Protein AF-A0A850LSN9-F1 (afdb_monomer)

Foldseek 3Di:
DVVQLVLLVVPDDDDQDADPDLLLVLLLLLLPVVFDPVLSVQLSVLVCVQFVDDFLVRLLPDDLVSQLVSNVSSPVSNVSSVLSNQVSVVCCVPPVRDLVVLQVDPLVRSQVVQCVRPPRDNLSSQCSNLSPVQDLWARDDPLLLQLCCQLVLDPNPDDGVSSGVSVSVVQVDGSVSRSSVNRSSNCLSPPAVDDPDGNLVPRSCNVSGVNNVVVVVVVVVVVVVVVVVVVVVVVVVVVVVVVVVVVVVPPDD

Radius of gyration: 28.57 Å; Cα contacts (8 Å, |Δi|>4): 283; chains: 1; bounding box: 47×39×112 Å

Secondary structure (DSSP, 8-state):
-HHHHHHHHHH--------S-HHHHHHHHHHTTT--HHHHHHHHHHHHHHSSS--HHHHHSS-HHHHHHHHGGGSSHHHHHHHHHHHHHHHHHHHTT-THHHHTS-HHHHHHHHHHSTT--HHHHHHHHHHTT--S-----HHHHHHHHHHTSS-TT--HHHHHHHHHHHH-S-HHHHHHHHHHHHHHHHHTS-SSS--GGG-TTGGG-HHHHHHHHHHHHHHHHHHHHHHHHHHHHHHHHHHHHHHTTSS--

pLDDT: mean 89.45, std 12.66, range [39.97, 98.19]

Nearest PDB structures (foldseek):
  8a5g-assembly1_A  TM=9.117E-01  e=1.312E-11  Deinococcus radiodurans R1 = ATCC 13939 = DSM 20539
  8a5f-assembly1_A  TM=8.414E-01  e=2.815E-11  Deinococcus radiodurans R1 = ATCC 13939 = DSM 20539
  4uob-assembly1_A  TM=8.919E-01  e=5.489E-11  Deinococcus radiodurans R1 = ATCC 13939 = DSM 20539
  8a5c-assembly1_A  TM=8.560E-01  e=1.724E-10  Deinococcus radiodurans R1 = ATCC 13939 = DSM 20539
  4unf-assembly1_A  TM=8.407E-01  e=3.879E-10  Deinococcus radiodurans R1 = ATCC 13939 = DSM 20539

Mean predicted aligned error: 8.07 Å

Solvent-accessible surface area (backbone atoms only — not comparable to full-atom values): 13949 Å² total; per-residue (Å²): 93,61,77,52,53,54,46,38,60,77,74,49,90,77,85,84,81,81,61,93,50,61,64,53,50,48,53,50,54,61,40,38,57,91,30,56,70,71,34,23,52,50,17,50,51,37,43,48,75,74,32,100,54,76,45,30,61,55,44,43,73,43,61,61,66,61,47,25,64,33,26,44,73,18,49,70,20,74,63,49,28,53,38,53,30,54,50,18,37,49,32,34,79,74,43,77,46,35,63,60,70,46,61,73,38,60,69,74,56,24,43,51,57,42,42,69,39,78,93,35,46,69,43,58,32,29,44,49,38,26,74,73,61,49,39,89,46,53,50,61,49,77,36,36,54,51,44,36,38,44,51,58,71,41,64,87,84,64,50,67,68,60,49,31,56,43,49,48,71,55,60,77,64,60,37,70,56,38,58,50,49,47,50,46,40,36,48,45,15,65,78,29,56,32,91,87,76,46,45,55,93,77,32,84,51,40,95,71,23,48,56,54,52,55,50,51,52,53,50,53,53,54,50,54,53,51,52,52,51,55,51,52,51,53,52,52,53,55,52,50,56,58,50,60,68,58,63,73,72,76,79,82,128

Structure (mmCIF, N/CA/C/O backbone):
data_AF-A0A850LSN9-F1
#
_entry.id   AF-A0A850LSN9-F1
#
loop_
_atom_site.group_PDB
_atom_site.id
_atom_site.type_symbol
_atom_site.label_atom_id
_atom_site.label_alt_id
_atom_site.label_comp_id
_atom_site.label_asym_id
_atom_site.label_entity_id
_atom_site.label_seq_id
_atom_site.pdbx_PDB_ins_code
_atom_site.Cartn_x
_atom_site.Cartn_y
_atom_site.Cartn_z
_atom_site.occupancy
_atom_site.B_iso_or_equiv
_atom_site.auth_seq_id
_atom_site.auth_comp_id
_atom_site.auth_asym_id
_atom_site.auth_atom_id
_atom_site.pdbx_PDB_model_num
ATOM 1 N N . MET A 1 1 ? 20.026 -6.984 -9.439 1.00 82.00 1 MET A N 1
ATOM 2 C CA . MET A 1 1 ? 19.019 -5.993 -8.998 1.00 82.00 1 MET A CA 1
ATOM 3 C C . MET A 1 1 ? 19.666 -4.633 -8.778 1.00 82.00 1 MET A C 1
ATOM 5 O O . MET A 1 1 ? 19.125 -3.621 -9.206 1.00 82.00 1 MET A O 1
ATOM 9 N N . ASP A 1 2 ? 20.877 -4.619 -8.238 1.00 83.19 2 ASP A N 1
ATOM 10 C CA . ASP A 1 2 ? 21.619 -3.422 -7.818 1.00 83.19 2 ASP A CA 1
ATOM 11 C C . ASP A 1 2 ? 21.777 -2.376 -8.920 1.00 83.19 2 ASP A C 1
ATOM 13 O O . ASP A 1 2 ? 21.471 -1.206 -8.716 1.00 83.19 2 ASP A O 1
ATOM 17 N N . GLY A 1 3 ? 22.140 -2.791 -10.140 1.00 91.19 3 GLY A N 1
ATOM 18 C CA . GLY A 1 3 ? 22.238 -1.869 -11.277 1.00 91.19 3 GLY A CA 1
ATOM 19 C C . GLY A 1 3 ? 20.905 -1.219 -11.683 1.00 91.19 3 GLY A C 1
ATOM 20 O O . GLY A 1 3 ? 20.905 -0.139 -12.270 1.00 91.19 3 GLY A O 1
ATOM 21 N N . ILE A 1 4 ? 19.768 -1.856 -11.380 1.00 93.44 4 ILE A N 1
ATOM 22 C CA . ILE A 1 4 ? 18.430 -1.282 -11.582 1.00 93.44 4 ILE A CA 1
ATOM 23 C C . ILE A 1 4 ? 18.141 -0.285 -10.466 1.00 93.44 4 ILE A C 1
ATOM 25 O O . ILE A 1 4 ? 17.833 0.861 -10.776 1.00 93.44 4 ILE A O 1
ATOM 29 N N . LEU A 1 5 ? 18.290 -0.686 -9.199 1.00 92.50 5 LEU A N 1
ATOM 30 C CA . LEU A 1 5 ? 18.025 0.189 -8.054 1.00 92.50 5 LEU A CA 1
ATOM 31 C C . LEU A 1 5 ? 18.901 1.441 -8.081 1.00 92.50 5 LEU A C 1
ATOM 33 O O . LEU A 1 5 ? 18.367 2.537 -7.968 1.00 92.50 5 LEU A O 1
ATOM 37 N N . LYS A 1 6 ? 20.204 1.306 -8.355 1.00 93.62 6 LYS A N 1
ATOM 38 C CA . LYS A 1 6 ? 21.127 2.441 -8.503 1.00 93.62 6 LYS A CA 1
ATOM 39 C C . LYS A 1 6 ? 20.600 3.486 -9.492 1.00 93.62 6 LYS A C 1
ATOM 41 O O . LYS A 1 6 ? 20.485 4.657 -9.157 1.00 93.62 6 LYS A O 1
ATOM 46 N N . ARG A 1 7 ? 20.191 3.050 -10.685 1.00 96.38 7 ARG A N 1
ATOM 47 C CA . ARG A 1 7 ? 19.639 3.941 -11.720 1.00 96.38 7 ARG A CA 1
ATOM 48 C C . ARG A 1 7 ? 18.291 4.549 -11.350 1.00 96.38 7 ARG A C 1
ATOM 50 O O . ARG A 1 7 ? 17.938 5.610 -11.852 1.00 96.38 7 ARG A O 1
ATOM 57 N N . LEU A 1 8 ? 17.498 3.854 -10.537 1.00 96.25 8 LEU A N 1
ATOM 58 C CA . LEU A 1 8 ? 16.246 4.405 -10.032 1.00 96.25 8 LEU A CA 1
ATOM 59 C C . LEU A 1 8 ? 16.511 5.506 -9.006 1.00 96.25 8 LEU A C 1
ATOM 61 O O . LEU A 1 8 ? 15.885 6.553 -9.123 1.00 96.25 8 LEU A O 1
ATOM 65 N N . LYS A 1 9 ? 17.473 5.311 -8.097 1.00 94.12 9 LYS A N 1
ATOM 66 C CA . LYS A 1 9 ? 17.908 6.327 -7.123 1.00 94.12 9 LYS A CA 1
ATOM 67 C C . LYS A 1 9 ? 18.485 7.577 -7.788 1.00 94.12 9 LYS A C 1
ATOM 69 O O . LYS A 1 9 ? 18.245 8.681 -7.329 1.00 94.12 9 LYS A O 1
ATOM 74 N N . GLU A 1 10 ? 19.193 7.417 -8.906 1.00 95.12 10 GLU A N 1
ATOM 75 C CA . GLU A 1 10 ? 19.706 8.547 -9.700 1.00 95.12 10 GLU A CA 1
ATOM 76 C C . GLU A 1 10 ? 18.588 9.389 -10.344 1.00 95.12 10 GLU A C 1
ATOM 78 O O . GLU A 1 10 ? 18.802 10.559 -10.654 1.00 95.12 10 GLU A O 1
ATOM 83 N N . LYS A 1 11 ? 17.407 8.802 -10.590 1.00 95.81 11 LYS A N 1
ATOM 84 C CA . LYS A 1 11 ? 16.304 9.468 -11.301 1.00 95.81 11 LYS A CA 1
ATOM 85 C C . LYS A 1 11 ? 15.183 9.955 -10.382 1.00 95.81 11 LYS A C 1
ATOM 87 O O . LYS A 1 11 ? 14.579 10.985 -10.674 1.00 95.81 11 LYS A O 1
ATOM 92 N N . TYR A 1 12 ? 14.835 9.182 -9.361 1.00 95.75 12 TYR A N 1
ATOM 93 C CA . TYR A 1 12 ? 13.674 9.439 -8.518 1.00 95.75 12 TYR A CA 1
ATOM 94 C C . TYR A 1 12 ? 14.114 9.693 -7.083 1.00 95.75 12 TYR A C 1
ATOM 96 O O . TYR A 1 12 ? 14.803 8.869 -6.487 1.00 95.75 12 TYR A O 1
ATOM 104 N N . THR A 1 13 ? 13.620 10.786 -6.514 1.00 92.62 13 THR A N 1
ATOM 105 C CA . THR A 1 13 ? 13.652 11.016 -5.072 1.00 92.62 13 THR A CA 1
ATOM 106 C C . THR A 1 13 ? 12.364 10.468 -4.479 1.00 92.62 13 THR A C 1
ATOM 108 O O . THR A 1 13 ? 11.273 10.867 -4.889 1.00 92.62 13 THR A O 1
ATOM 111 N N . VAL A 1 14 ? 12.480 9.544 -3.529 1.00 89.88 14 VAL A N 1
ATOM 112 C CA . VAL A 1 14 ? 11.333 8.974 -2.817 1.00 89.88 14 VAL A CA 1
ATOM 113 C C . VAL A 1 14 ? 11.383 9.396 -1.359 1.00 89.88 14 VAL A C 1
ATOM 115 O O . VAL A 1 14 ? 12.415 9.285 -0.706 1.00 89.88 14 VAL A O 1
ATOM 118 N N . ASN A 1 15 ? 10.254 9.878 -0.849 1.00 84.62 15 ASN A N 1
ATOM 119 C CA . ASN A 1 15 ? 10.130 10.260 0.549 1.00 84.62 15 ASN A CA 1
ATOM 120 C C . ASN A 1 15 ? 9.505 9.104 1.324 1.00 84.62 15 ASN A C 1
ATOM 122 O O . ASN A 1 15 ? 8.381 8.684 1.035 1.00 84.62 15 ASN A O 1
ATOM 126 N N . ILE A 1 16 ? 10.231 8.599 2.316 1.00 81.31 16 ILE A N 1
ATOM 127 C CA . ILE A 1 16 ? 9.700 7.634 3.273 1.00 81.31 16 ILE A CA 1
ATOM 128 C C . ILE A 1 16 ? 9.068 8.446 4.400 1.00 81.31 16 ILE A C 1
ATOM 130 O O . ILE A 1 16 ? 9.761 9.004 5.246 1.00 81.31 16 ILE A O 1
ATOM 134 N N . HIS A 1 17 ? 7.743 8.561 4.379 1.00 70.31 17 HIS A N 1
ATOM 135 C CA . HIS A 1 17 ? 7.011 9.206 5.462 1.00 70.31 17 HIS A CA 1
ATOM 136 C C . HIS A 1 17 ? 6.711 8.181 6.552 1.00 70.31 17 HIS A C 1
ATOM 138 O O . HIS A 1 17 ? 5.933 7.251 6.334 1.00 70.31 17 HIS A O 1
ATOM 144 N N . PHE A 1 18 ? 7.314 8.374 7.721 1.00 62.03 18 PHE A N 1
ATOM 145 C CA . PHE A 1 18 ? 6.965 7.635 8.924 1.00 62.03 18 PHE A CA 1
ATOM 146 C C . PHE A 1 18 ? 5.677 8.201 9.513 1.00 62.03 18 PHE A C 1
ATOM 148 O O . PHE A 1 18 ? 5.414 9.404 9.450 1.00 62.03 18 PHE A O 1
ATOM 155 N N . LYS A 1 19 ? 4.852 7.314 10.060 1.00 64.44 19 LYS A N 1
ATOM 156 C CA . LYS A 1 19 ? 3.749 7.708 10.923 1.00 64.44 19 LYS A CA 1
ATOM 157 C C . LYS A 1 19 ? 3.936 7.034 12.260 1.00 64.44 19 LYS A C 1
ATOM 159 O O . LYS A 1 19 ? 3.939 5.808 12.319 1.00 64.44 19 LYS A O 1
ATOM 164 N N . ASP A 1 20 ? 4.004 7.851 13.300 1.00 72.19 20 ASP A 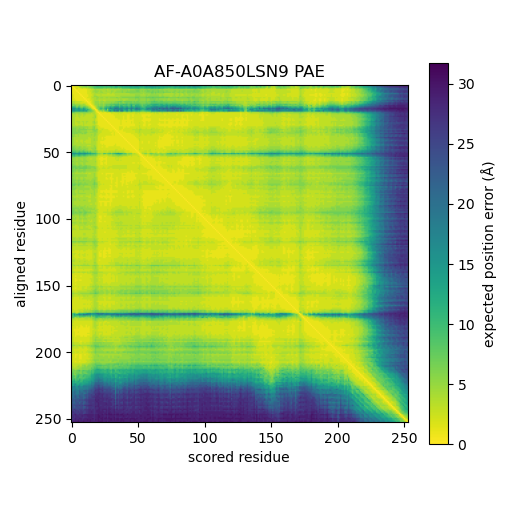N 1
ATOM 165 C CA . ASP A 1 20 ? 4.168 7.373 14.671 1.00 72.19 20 ASP A CA 1
ATOM 166 C C . ASP A 1 20 ? 2.941 6.572 15.128 1.00 72.19 20 ASP A C 1
ATOM 168 O O . ASP A 1 20 ? 3.056 5.638 15.915 1.00 72.19 20 ASP A O 1
ATOM 172 N N . ASN A 1 21 ? 1.760 6.877 14.570 1.00 91.31 21 ASN A N 1
ATOM 173 C CA . ASN A 1 21 ? 0.530 6.151 14.863 1.00 91.31 21 ASN A CA 1
ATOM 174 C C . ASN A 1 21 ? 0.271 5.011 13.843 1.00 91.31 21 ASN A C 1
ATOM 176 O O . ASN A 1 21 ? -0.111 5.284 12.692 1.00 91.31 21 ASN A O 1
ATOM 180 N N . PRO A 1 22 ? 0.402 3.731 14.250 1.00 93.56 22 PRO A N 1
ATOM 181 C CA . PRO A 1 22 ? 0.208 2.580 13.367 1.00 93.56 22 PRO A CA 1
ATOM 182 C C . PRO A 1 22 ? -1.238 2.429 12.908 1.00 93.56 22 PRO A C 1
ATOM 184 O O . PRO A 1 22 ? -1.491 2.049 11.765 1.00 93.56 22 PRO A O 1
ATOM 187 N N . PHE A 1 23 ? -2.206 2.746 13.765 1.00 95.31 23 PHE A N 1
ATOM 188 C CA . PHE A 1 23 ? -3.607 2.623 13.402 1.00 95.31 23 PHE A CA 1
ATOM 189 C C . PHE A 1 23 ? -3.983 3.644 12.322 1.00 95.31 23 PHE A C 1
ATOM 191 O O . PHE A 1 23 ? -4.576 3.286 11.303 1.00 95.31 23 PHE A O 1
ATOM 198 N N . GLU A 1 24 ? -3.525 4.891 12.441 1.00 94.69 24 GLU A N 1
ATOM 199 C CA . GLU A 1 24 ? -3.714 5.871 11.372 1.00 94.69 24 GLU A CA 1
ATOM 200 C C . GLU A 1 24 ? -3.028 5.459 10.058 1.00 94.69 24 GLU A C 1
ATOM 202 O O . GLU A 1 24 ? -3.569 5.697 8.969 1.00 94.69 24 GLU A O 1
ATOM 207 N N . MET A 1 25 ? -1.826 4.870 10.134 1.00 94.19 25 MET A N 1
ATOM 208 C CA . MET A 1 25 ? 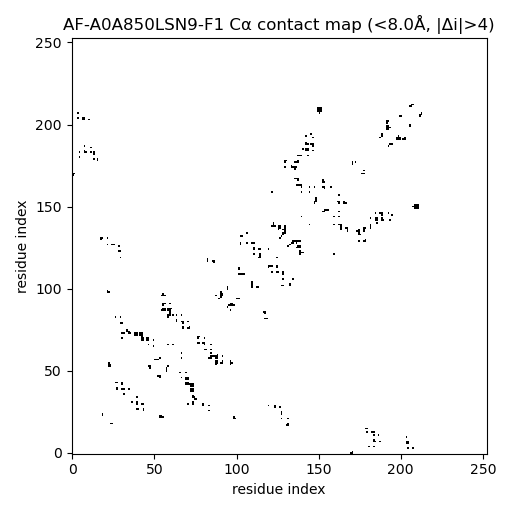-1.135 4.328 8.960 1.00 94.19 25 MET A CA 1
ATOM 209 C C . MET A 1 25 ? -1.965 3.216 8.305 1.00 94.19 25 MET A C 1
ATOM 211 O O . MET A 1 25 ? -2.089 3.165 7.074 1.00 94.19 25 MET A O 1
ATOM 215 N N . PHE A 1 26 ? -2.601 2.376 9.118 1.00 95.7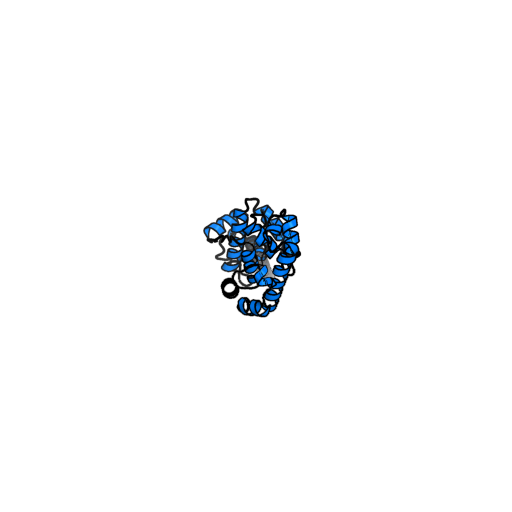5 26 PHE A N 1
ATOM 216 C CA . PHE A 1 26 ? -3.457 1.299 8.649 1.00 95.75 26 PHE A CA 1
ATOM 217 C C . PHE A 1 26 ? -4.704 1.822 7.935 1.00 95.75 26 PHE A C 1
ATOM 219 O O . PHE A 1 26 ? -4.966 1.430 6.792 1.00 95.75 26 PHE A O 1
ATOM 226 N N . ILE A 1 27 ? -5.404 2.796 8.528 1.00 96.25 27 ILE A N 1
ATOM 227 C CA . ILE A 1 27 ? -6.564 3.448 7.904 1.00 96.25 27 ILE A CA 1
ATOM 228 C C . ILE A 1 27 ? -6.177 4.102 6.574 1.00 96.25 27 ILE A C 1
ATOM 230 O O . ILE A 1 27 ? -6.832 3.871 5.555 1.00 96.25 27 ILE A O 1
ATOM 234 N N . ARG A 1 28 ? -5.065 4.848 6.520 1.00 94.69 28 ARG A N 1
ATOM 235 C CA . ARG A 1 28 ? -4.557 5.416 5.255 1.00 94.69 28 ARG A CA 1
ATOM 236 C C . ARG A 1 28 ? -4.272 4.348 4.205 1.00 94.69 28 ARG A C 1
ATOM 238 O O . ARG A 1 28 ? -4.557 4.559 3.022 1.00 94.69 28 ARG A O 1
ATOM 245 N N . THR A 1 29 ? -3.739 3.202 4.620 1.00 94.88 29 THR A N 1
ATOM 246 C CA . THR A 1 29 ? -3.450 2.089 3.713 1.00 94.88 29 THR A CA 1
ATOM 247 C C . THR A 1 29 ? -4.736 1.480 3.157 1.00 94.88 29 THR A C 1
ATOM 249 O O . THR A 1 29 ? -4.808 1.235 1.950 1.00 94.88 29 THR A O 1
ATOM 252 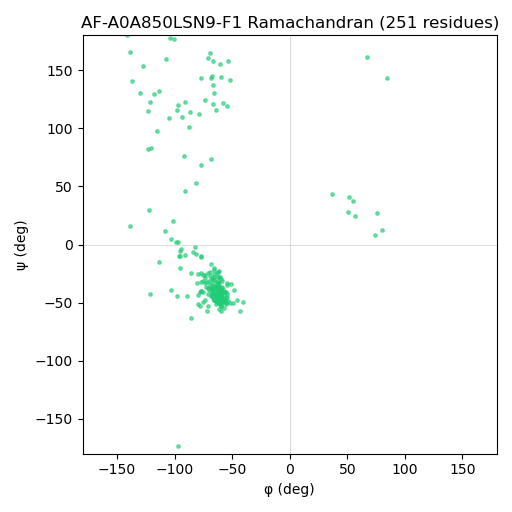N N . ILE A 1 30 ? -5.781 1.314 3.973 1.00 96.44 30 ILE A N 1
ATOM 253 C CA . ILE A 1 30 ? -7.113 0.878 3.517 1.00 96.44 30 ILE A CA 1
ATOM 254 C C . ILE A 1 30 ? -7.710 1.895 2.534 1.00 96.44 30 ILE A C 1
ATOM 256 O O . ILE A 1 30 ? -8.187 1.519 1.459 1.00 96.44 30 ILE A O 1
ATOM 260 N N . LEU A 1 31 ? -7.623 3.191 2.845 1.00 96.56 31 LEU A N 1
ATOM 261 C CA . LEU A 1 31 ? -8.121 4.259 1.976 1.00 96.56 31 LEU A CA 1
ATOM 262 C C . LEU A 1 31 ? -7.416 4.296 0.617 1.00 96.56 31 LEU A C 1
ATOM 264 O O . LEU A 1 31 ? -8.067 4.603 -0.379 1.00 96.56 31 LEU A O 1
ATOM 268 N N . SER A 1 32 ? -6.129 3.935 0.559 1.00 93.56 32 SER A N 1
ATOM 269 C CA . SER A 1 32 ? -5.337 3.894 -0.682 1.00 93.56 32 SER A CA 1
ATOM 270 C C . SER A 1 32 ? -5.764 2.808 -1.674 1.00 93.56 32 SER A C 1
ATOM 272 O O . SER A 1 32 ? -5.391 2.854 -2.847 1.00 93.56 32 SER A O 1
ATOM 274 N N . GLN A 1 33 ? -6.531 1.809 -1.231 1.00 92.62 33 GLN A N 1
ATOM 275 C CA . GLN A 1 33 ? -6.941 0.707 -2.094 1.00 92.62 33 GLN A CA 1
ATOM 276 C C . GLN A 1 33 ? -7.831 1.222 -3.233 1.00 92.62 33 GLN A C 1
ATOM 278 O O . GLN A 1 33 ? -8.937 1.709 -2.996 1.00 92.62 33 GLN A O 1
ATOM 283 N N . ASN A 1 34 ? -7.353 1.090 -4.474 1.00 91.69 34 ASN A N 1
ATOM 284 C CA . ASN A 1 34 ? -8.016 1.590 -5.685 1.00 91.69 34 ASN A CA 1
ATOM 285 C C . ASN A 1 34 ? -8.352 3.093 -5.636 1.00 91.69 34 ASN A C 1
ATOM 287 O O . ASN A 1 34 ? -9.383 3.523 -6.152 1.00 91.69 34 ASN A O 1
ATOM 291 N N . THR A 1 35 ? -7.469 3.893 -5.035 1.00 93.81 35 THR A N 1
ATOM 292 C CA . THR A 1 35 ? -7.639 5.344 -4.890 1.00 93.81 35 THR A CA 1
ATOM 293 C C . THR A 1 35 ? -6.333 6.052 -5.197 1.00 93.81 35 THR A C 1
ATOM 295 O O . THR A 1 35 ? -5.262 5.575 -4.830 1.00 93.81 35 THR A O 1
ATOM 298 N N . ASN A 1 36 ? -6.410 7.196 -5.877 1.00 91.56 36 ASN A N 1
ATOM 299 C CA . ASN A 1 36 ? -5.236 8.040 -6.078 1.00 91.56 36 ASN A CA 1
ATOM 300 C C . ASN A 1 36 ? -4.807 8.724 -4.768 1.00 91.56 36 ASN A C 1
ATOM 302 O O . ASN A 1 36 ? -5.587 8.855 -3.825 1.00 91.56 36 ASN A O 1
ATOM 306 N N . ASP A 1 37 ? -3.561 9.183 -4.735 1.00 90.69 37 ASP A N 1
ATOM 307 C CA . ASP A 1 37 ? -2.954 9.755 -3.537 1.00 90.69 37 ASP A CA 1
ATOM 308 C C . ASP A 1 37 ? -3.722 10.995 -3.026 1.00 90.69 37 ASP A C 1
ATOM 310 O O . ASP A 1 37 ? -4.081 11.055 -1.852 1.00 90.69 37 ASP A O 1
ATOM 314 N N . THR A 1 38 ? -4.119 11.909 -3.921 1.00 94.75 38 THR A N 1
ATOM 315 C CA . THR A 1 38 ? -4.880 13.128 -3.585 1.00 94.75 38 THR A CA 1
ATOM 316 C C . THR A 1 38 ? -6.212 12.841 -2.885 1.00 94.75 38 THR A C 1
ATOM 318 O O . THR A 1 38 ? -6.537 13.454 -1.867 1.00 94.75 38 THR A O 1
ATOM 321 N N . ASN A 1 39 ? -7.002 11.902 -3.408 1.00 97.12 39 ASN A N 1
ATOM 322 C CA . ASN A 1 39 ? -8.299 11.544 -2.837 1.00 97.12 39 ASN A CA 1
ATOM 323 C C . ASN A 1 39 ? -8.146 10.737 -1.543 1.00 97.12 39 ASN A C 1
ATOM 325 O O . ASN A 1 39 ? -8.959 10.896 -0.633 1.00 97.12 39 ASN A O 1
ATOM 329 N N . ARG A 1 40 ? -7.100 9.907 -1.443 1.00 96.25 40 ARG A N 1
ATOM 330 C CA . ARG A 1 40 ? -6.733 9.172 -0.224 1.00 96.25 40 ARG A CA 1
ATOM 331 C C . ARG A 1 40 ? -6.402 10.139 0.910 1.00 96.25 40 ARG A C 1
ATOM 333 O O . ARG A 1 40 ? -6.950 9.994 2.000 1.00 96.25 40 ARG A O 1
ATOM 340 N N . ASP A 1 41 ? -5.578 11.150 0.642 1.00 95.31 41 ASP A N 1
ATOM 341 C CA . ASP A 1 41 ? -5.194 12.157 1.637 1.00 95.31 41 ASP A CA 1
ATOM 342 C C . ASP A 1 41 ? -6.373 13.051 2.040 1.00 95.31 41 ASP A C 1
ATOM 344 O O . ASP A 1 41 ? -6.558 13.317 3.228 1.00 95.31 41 ASP A O 1
ATOM 348 N N . ARG A 1 42 ? -7.239 13.432 1.089 1.00 97.38 42 ARG A N 1
ATOM 349 C CA . ARG A 1 42 ? -8.466 14.191 1.384 1.00 97.38 42 ARG A CA 1
ATOM 350 C C . ARG A 1 42 ? -9.453 13.403 2.248 1.00 97.38 42 ARG A C 1
ATOM 352 O O . ARG A 1 42 ? -10.002 13.966 3.188 1.00 97.38 42 ARG A O 1
ATOM 359 N N . ALA A 1 43 ? -9.685 12.126 1.943 1.00 97.31 43 ALA A N 1
ATOM 360 C CA . ALA A 1 43 ? -10.568 11.268 2.736 1.00 97.31 43 ALA A CA 1
ATOM 361 C C . ALA A 1 43 ? -10.031 11.058 4.156 1.00 97.31 43 ALA A C 1
ATOM 363 O O . ALA A 1 43 ? -10.783 11.145 5.120 1.00 97.31 43 ALA A O 1
ATOM 364 N N . TYR A 1 44 ? -8.723 10.833 4.290 1.00 96.12 44 TYR A N 1
ATOM 365 C CA . TYR A 1 44 ? -8.088 10.709 5.597 1.00 96.12 44 TYR A CA 1
ATOM 366 C C . TYR A 1 44 ? -8.179 12.010 6.410 1.00 96.12 44 TYR A C 1
ATOM 368 O O . TYR A 1 44 ? -8.498 11.955 7.593 1.00 96.12 44 TYR A O 1
ATOM 376 N N . LYS A 1 45 ? -7.944 13.176 5.786 1.00 95.56 45 LYS A N 1
ATOM 377 C CA . LYS A 1 45 ? -8.101 14.477 6.453 1.00 95.56 45 LYS A CA 1
ATOM 378 C C . LYS A 1 45 ? -9.532 14.657 6.969 1.00 95.56 45 LYS A C 1
ATOM 380 O O . LYS A 1 45 ? -9.710 14.943 8.143 1.00 95.56 45 LYS A O 1
ATOM 385 N N . ARG A 1 46 ? -10.532 14.376 6.128 1.00 96.44 46 ARG A N 1
ATOM 386 C CA . ARG A 1 46 ? -11.947 14.431 6.523 1.00 96.44 46 ARG A CA 1
ATOM 387 C C . ARG A 1 46 ? -12.283 13.476 7.660 1.00 96.44 46 ARG A C 1
ATOM 389 O O . ARG A 1 46 ? -13.056 13.856 8.522 1.00 96.44 46 ARG A O 1
ATOM 396 N N . LEU A 1 47 ? -11.729 12.261 7.685 1.00 95.31 47 LEU A N 1
ATOM 397 C CA . LEU A 1 47 ? -11.918 11.372 8.836 1.00 95.31 47 LEU A CA 1
ATOM 398 C C . LEU A 1 47 ? -11.401 12.028 10.117 1.00 95.31 47 LEU A C 1
ATOM 400 O O . LEU A 1 47 ? -12.136 12.097 11.087 1.00 95.31 47 LEU A O 1
ATOM 404 N N . LYS A 1 48 ? -10.179 12.569 10.106 1.00 93.19 48 LYS A N 1
ATOM 405 C CA . LYS A 1 48 ? -9.623 13.243 11.288 1.00 93.19 48 LYS A CA 1
ATOM 406 C C . LYS A 1 48 ? -10.414 14.469 11.735 1.00 93.19 48 LYS A C 1
ATOM 408 O O . LYS A 1 48 ? -10.429 14.762 12.913 1.00 93.19 48 LYS A O 1
ATOM 413 N N . GLU A 1 49 ? -11.036 15.186 10.807 1.00 93.31 49 GLU A N 1
ATOM 414 C CA . GLU A 1 49 ? -11.867 16.354 11.130 1.00 93.31 49 GLU A CA 1
ATOM 415 C C . GLU A 1 49 ? -13.251 15.971 11.675 1.00 93.31 49 GLU A C 1
ATOM 417 O O . GLU A 1 49 ? -13.873 16.775 12.354 1.00 93.31 49 GLU A O 1
ATOM 422 N N . ASN A 1 50 ? -13.756 14.774 11.353 1.00 92.62 50 ASN A N 1
ATOM 423 C CA . ASN A 1 50 ? -15.092 14.323 11.765 1.00 92.62 50 ASN A CA 1
ATOM 424 C C . ASN A 1 50 ? -15.092 13.473 13.046 1.00 92.62 50 ASN A C 1
ATOM 426 O O . ASN A 1 50 ? -16.169 13.155 13.548 1.00 92.62 50 ASN A O 1
ATOM 430 N N . PHE A 1 51 ? -13.922 13.066 13.537 1.00 90.88 51 PHE A N 1
ATOM 431 C CA . PHE A 1 51 ? -13.770 12.239 14.730 1.00 90.88 51 PHE A CA 1
ATOM 432 C C . PHE A 1 51 ? -12.734 12.886 15.651 1.00 90.88 51 PHE A C 1
ATOM 434 O O . PHE A 1 51 ? -11.644 13.214 15.180 1.00 90.88 51 PHE A O 1
ATOM 441 N N . ASP A 1 52 ? -13.074 13.050 16.934 1.00 78.88 52 ASP A N 1
ATOM 442 C CA . ASP A 1 52 ? -12.199 13.571 17.996 1.00 78.88 52 ASP A CA 1
ATOM 443 C C . ASP A 1 52 ? -11.080 12.556 18.291 1.00 78.88 52 ASP A C 1
ATOM 445 O O . ASP A 1 52 ? -11.118 11.818 19.269 1.00 78.88 52 ASP A O 1
ATOM 449 N N . ASP A 1 53 ? -10.128 12.486 17.360 1.00 86.06 53 ASP A N 1
ATOM 450 C CA . ASP A 1 53 ? -9.093 11.473 17.146 1.00 86.06 53 ASP A CA 1
ATOM 451 C C . ASP A 1 53 ? -9.494 10.233 16.341 1.00 86.06 53 ASP A C 1
ATOM 453 O O . ASP A 1 53 ? -10.591 9.673 16.416 1.00 86.06 53 ASP A O 1
ATOM 457 N N . LEU A 1 54 ? -8.534 9.770 15.536 1.00 91.88 54 LEU A N 1
ATOM 458 C CA . LEU A 1 54 ? -8.684 8.591 14.694 1.00 91.88 54 LEU A CA 1
ATOM 459 C C . LEU A 1 54 ? -8.205 7.349 15.449 1.00 91.88 54 LEU A C 1
ATOM 461 O O . LEU A 1 54 ? -7.111 6.846 15.191 1.00 91.88 54 LEU A O 1
ATOM 465 N N . THR A 1 55 ? -9.023 6.871 16.383 1.00 95.38 55 THR A N 1
ATOM 466 C CA . THR A 1 55 ? -8.756 5.685 17.212 1.00 95.38 55 THR A CA 1
ATOM 467 C C . THR A 1 55 ? -9.638 4.498 16.803 1.00 95.38 55 THR A C 1
ATOM 469 O O . THR A 1 55 ? -10.675 4.686 16.150 1.00 95.38 55 THR A O 1
ATOM 472 N N . PRO A 1 56 ? -9.257 3.252 17.153 1.00 96.88 56 PRO A N 1
ATOM 473 C CA . PRO A 1 56 ? -10.136 2.100 16.967 1.00 96.88 56 PRO A CA 1
ATOM 474 C C . PRO A 1 56 ? -11.463 2.259 17.704 1.00 96.88 56 PRO A C 1
ATOM 476 O O . PRO A 1 56 ? -12.493 1.965 17.115 1.00 96.88 56 PRO A O 1
ATOM 479 N N . GLU A 1 57 ? -11.451 2.793 18.925 1.00 96.81 57 GLU A N 1
ATOM 480 C CA . GLU A 1 57 ? -12.651 3.015 19.737 1.00 96.81 57 GLU A CA 1
ATOM 481 C C . GLU A 1 57 ? -13.645 3.953 19.044 1.00 96.81 57 GLU A C 1
ATOM 483 O O . GLU A 1 57 ? -14.793 3.573 18.804 1.00 96.81 57 GLU A O 1
ATOM 488 N N . ASN A 1 58 ? -13.185 5.135 18.622 1.00 96.81 58 ASN A N 1
ATOM 489 C CA . ASN A 1 58 ? -14.040 6.126 17.971 1.00 96.81 58 ASN A CA 1
ATOM 490 C C . ASN A 1 58 ? -14.667 5.576 16.690 1.00 96.81 58 ASN A C 1
ATOM 492 O O . ASN A 1 58 ? -15.844 5.800 16.430 1.00 96.81 58 ASN A O 1
ATOM 496 N N . LEU A 1 59 ? -13.900 4.830 15.891 1.00 97.19 59 LEU A N 1
ATOM 497 C CA . LEU A 1 59 ? -14.392 4.256 14.638 1.00 97.19 59 LEU A CA 1
ATOM 498 C C . LEU A 1 59 ? -15.233 2.986 14.828 1.00 97.19 59 LEU A C 1
ATOM 500 O O . LEU A 1 59 ? -16.052 2.689 13.961 1.00 97.19 59 LEU A O 1
ATOM 504 N N . ALA A 1 60 ? -15.040 2.240 15.919 1.00 96.81 60 ALA A N 1
ATOM 505 C CA . ALA A 1 60 ? -15.857 1.076 16.266 1.00 96.81 60 ALA A CA 1
ATOM 506 C C . ALA A 1 60 ? -17.238 1.478 16.804 1.00 96.81 60 ALA A C 1
ATOM 508 O O . ALA A 1 60 ? -18.205 0.750 16.594 1.00 96.81 60 ALA A O 1
ATOM 509 N N . ASN A 1 61 ? -17.318 2.631 17.477 1.00 96.19 61 ASN A N 1
ATOM 510 C CA . ASN A 1 61 ? -18.552 3.195 18.031 1.00 96.19 61 ASN A CA 1
ATOM 511 C C . ASN A 1 61 ? -19.225 4.217 17.095 1.00 96.19 61 ASN A C 1
ATOM 513 O O . ASN A 1 61 ? -20.310 4.719 17.388 1.00 96.19 61 ASN A O 1
ATOM 517 N N . ALA A 1 62 ? -18.582 4.558 15.977 1.00 96.19 62 ALA A N 1
ATOM 518 C CA . ALA A 1 62 ? -19.095 5.526 15.023 1.00 96.19 62 ALA A CA 1
ATOM 519 C C . ALA A 1 62 ? -20.338 5.016 14.290 1.00 96.19 62 ALA A C 1
ATOM 521 O O . ALA A 1 62 ? -20.389 3.876 13.833 1.00 96.19 62 ALA A O 1
ATOM 522 N N . ASP A 1 63 ? -21.277 5.926 14.018 1.00 96.31 63 ASP A N 1
ATOM 523 C CA . ASP A 1 63 ? -22.261 5.697 12.963 1.00 96.31 63 ASP A CA 1
ATOM 524 C C . ASP A 1 63 ? -21.528 5.463 11.633 1.00 96.31 63 ASP A C 1
ATOM 526 O O . ASP A 1 63 ? -20.771 6.314 11.143 1.00 96.31 63 ASP A O 1
ATOM 530 N N . LEU A 1 64 ? -21.779 4.300 11.030 1.00 97.06 64 LEU A N 1
ATOM 531 C CA . LEU A 1 64 ? -21.214 3.895 9.750 1.00 97.06 64 LEU A CA 1
ATOM 532 C C . LEU A 1 64 ? -21.415 4.969 8.669 1.00 97.06 64 LEU A C 1
ATOM 534 O O . LEU A 1 64 ? -20.534 5.170 7.825 1.00 97.06 64 LEU A O 1
ATOM 538 N N . LYS A 1 65 ? -22.539 5.698 8.713 1.00 97.56 65 LYS A N 1
ATOM 539 C CA . LYS A 1 65 ? -22.848 6.768 7.763 1.00 97.56 65 LYS A CA 1
ATOM 540 C C . LYS A 1 65 ? -21.853 7.930 7.841 1.00 97.56 65 LYS A C 1
ATOM 542 O O . LYS A 1 65 ? -21.436 8.439 6.799 1.00 97.56 65 LYS A O 1
ATOM 547 N N . LYS A 1 66 ? -21.386 8.288 9.043 1.00 97.25 66 LYS A N 1
ATOM 548 C CA . LYS A 1 66 ? -20.350 9.320 9.230 1.00 97.25 66 LYS A CA 1
ATOM 549 C C . LYS A 1 66 ? -19.024 8.906 8.593 1.00 97.25 66 LYS A C 1
ATOM 551 O O . LYS A 1 66 ? -18.398 9.706 7.896 1.00 97.25 66 LYS A O 1
ATOM 556 N N . ILE A 1 67 ? -18.623 7.641 8.763 1.00 98.12 67 ILE A N 1
ATOM 557 C CA . ILE A 1 67 ? -17.417 7.099 8.115 1.00 98.12 67 ILE A CA 1
ATOM 558 C C . ILE A 1 67 ? -17.577 7.150 6.589 1.00 98.12 67 ILE A C 1
ATOM 560 O O . ILE A 1 67 ? -16.670 7.608 5.890 1.00 98.12 67 ILE A O 1
ATOM 564 N N . GLU A 1 68 ? -18.724 6.707 6.061 1.00 98.12 68 GLU A N 1
ATOM 565 C CA . GLU A 1 68 ? -19.017 6.748 4.624 1.00 98.12 68 GLU A CA 1
ATOM 566 C C . GLU A 1 68 ? -18.881 8.146 4.028 1.00 98.12 68 GLU A C 1
ATOM 568 O O . GLU A 1 68 ? -18.216 8.316 3.000 1.00 98.12 68 GLU A O 1
ATOM 573 N N . ASP A 1 69 ? -19.505 9.138 4.659 1.00 98.00 69 ASP A N 1
ATOM 574 C CA . ASP A 1 69 ? -19.551 10.501 4.142 1.00 98.00 69 ASP A CA 1
ATOM 575 C C . ASP A 1 69 ? -18.165 11.163 4.186 1.00 98.00 69 ASP A C 1
ATOM 577 O O . ASP A 1 69 ? -17.754 11.798 3.204 1.00 98.00 69 ASP A O 1
ATOM 581 N N . ALA A 1 70 ? -17.382 10.910 5.241 1.00 97.44 70 ALA A N 1
ATOM 582 C CA . ALA A 1 70 ? -15.999 11.373 5.345 1.00 97.44 70 ALA A CA 1
ATOM 583 C C . ALA A 1 70 ? -15.113 10.817 4.213 1.00 97.44 70 ALA A C 1
ATOM 585 O O . ALA A 1 70 ? -14.323 11.554 3.607 1.00 97.44 70 ALA A O 1
ATOM 586 N N . ILE A 1 71 ? -15.271 9.532 3.868 1.00 98.19 71 ILE A N 1
ATOM 587 C CA . ILE A 1 71 ? -14.387 8.844 2.912 1.00 98.19 71 ILE A CA 1
ATOM 588 C C . ILE A 1 71 ? -14.951 8.742 1.495 1.00 98.19 71 ILE A C 1
ATOM 590 O O . ILE A 1 71 ? -14.287 8.182 0.619 1.00 98.19 71 ILE A O 1
ATOM 594 N N . LYS A 1 72 ? -16.134 9.306 1.222 1.00 97.88 72 LYS A N 1
ATOM 595 C CA . LYS A 1 72 ? -16.817 9.231 -0.083 1.00 97.88 72 LYS A CA 1
ATOM 596 C C . LYS A 1 72 ? -15.907 9.577 -1.263 1.00 97.88 72 LYS A C 1
ATOM 598 O O . LYS A 1 72 ? -15.932 8.910 -2.297 1.00 97.88 72 LYS A O 1
ATOM 603 N N . VAL A 1 73 ? -15.043 10.577 -1.078 1.00 97.81 73 VAL A N 1
ATOM 604 C CA . VAL A 1 73 ? -14.089 11.048 -2.095 1.00 97.81 73 VAL A CA 1
ATOM 605 C C . VAL A 1 73 ? -13.014 10.018 -2.467 1.00 97.81 73 VAL A C 1
ATOM 607 O O . VAL A 1 73 ? -12.464 10.080 -3.565 1.00 97.81 73 VAL A O 1
ATOM 610 N N . ALA A 1 74 ? -12.737 9.038 -1.603 1.00 96.81 74 ALA A N 1
ATOM 611 C CA . ALA A 1 74 ? -11.787 7.966 -1.888 1.00 96.81 74 ALA A CA 1
ATOM 612 C C . ALA A 1 74 ? -12.350 6.889 -2.832 1.00 96.81 74 ALA A C 1
ATOM 614 O O . ALA A 1 74 ? -11.583 6.050 -3.303 1.00 96.81 74 ALA A O 1
ATOM 615 N N . GLY A 1 75 ? -13.654 6.883 -3.131 1.00 96.25 75 GLY A N 1
ATOM 616 C CA . GLY A 1 75 ? -14.277 5.821 -3.926 1.00 96.25 75 GLY A CA 1
ATOM 617 C C . GLY A 1 75 ? -14.300 4.467 -3.203 1.00 96.25 75 GLY A C 1
ATOM 618 O O . GLY A 1 75 ? -13.587 4.242 -2.223 1.00 96.25 75 GLY A O 1
ATOM 619 N N . LEU A 1 76 ? -15.171 3.561 -3.667 1.00 96.56 76 LEU A N 1
ATOM 620 C CA . LEU A 1 76 ? -15.498 2.300 -2.972 1.00 96.56 76 LEU A CA 1
ATOM 621 C C . LEU A 1 76 ? -15.864 2.514 -1.490 1.00 96.56 76 LEU A C 1
ATOM 623 O O . LEU A 1 76 ? -15.650 1.638 -0.654 1.00 96.56 76 LEU A O 1
ATOM 627 N N . TYR A 1 77 ? -16.392 3.696 -1.166 1.00 97.38 77 TYR A N 1
ATOM 628 C CA . TYR A 1 77 ? -16.529 4.170 0.205 1.00 97.38 77 TYR A CA 1
ATOM 629 C C . TYR A 1 77 ? -17.449 3.284 1.039 1.00 97.38 77 TYR A C 1
ATOM 631 O O . TYR A 1 77 ? -17.092 3.006 2.167 1.00 97.38 77 TYR A O 1
ATOM 639 N N . ARG A 1 78 ? -18.532 2.740 0.466 1.00 97.44 78 ARG A N 1
ATOM 640 C CA . ARG A 1 78 ? -19.430 1.786 1.148 1.00 97.44 78 ARG A CA 1
ATOM 641 C C . ARG A 1 78 ? -18.718 0.513 1.616 1.00 97.44 78 ARG A C 1
ATOM 643 O O . ARG A 1 78 ? -18.991 -0.013 2.680 1.00 97.44 78 ARG A O 1
ATOM 650 N N . ILE A 1 79 ? -17.784 0.002 0.811 1.00 97.12 79 ILE A N 1
ATOM 651 C CA . ILE A 1 79 ? -17.013 -1.199 1.170 1.00 97.12 79 ILE A CA 1
ATOM 652 C C . ILE A 1 79 ? -15.927 -0.831 2.184 1.00 97.12 79 ILE A C 1
ATOM 654 O O . ILE A 1 79 ? -15.651 -1.585 3.114 1.00 97.12 79 ILE A O 1
ATOM 658 N N . LYS A 1 80 ? -15.285 0.328 1.998 1.00 97.50 80 LYS A N 1
ATOM 659 C CA . LYS A 1 80 ? -14.217 0.797 2.884 1.00 97.50 80 LYS A CA 1
ATOM 660 C C . LYS A 1 80 ? -14.733 1.212 4.256 1.00 97.50 80 LYS A C 1
ATOM 662 O O . LYS A 1 80 ? -14.034 0.945 5.220 1.00 97.50 80 LYS A O 1
ATOM 667 N N . SER A 1 81 ? -15.906 1.829 4.353 1.00 97.75 81 SER A N 1
ATOM 668 C CA . SER A 1 81 ? -16.506 2.266 5.616 1.00 97.75 81 SER A CA 1
ATOM 669 C C . SER A 1 81 ? -16.809 1.064 6.496 1.00 97.75 81 SER A C 1
ATOM 671 O O . SER A 1 81 ? -16.319 1.007 7.618 1.00 97.75 81 SER A O 1
ATOM 673 N N . VAL A 1 82 ? -17.501 0.063 5.937 1.00 97.69 82 VAL A N 1
ATOM 674 C CA . VAL A 1 82 ? -17.799 -1.206 6.613 1.00 97.69 82 VAL A CA 1
ATOM 675 C C . VAL A 1 82 ? -16.507 -1.866 7.062 1.00 97.69 82 VAL A C 1
ATOM 677 O O . VAL A 1 82 ? -16.388 -2.255 8.213 1.00 97.69 82 VAL A O 1
ATOM 680 N N . ARG A 1 83 ? -15.499 -1.928 6.186 1.00 97.38 83 ARG A N 1
ATOM 681 C CA . ARG A 1 83 ? -14.207 -2.520 6.535 1.00 97.38 83 ARG A CA 1
ATOM 682 C C . ARG A 1 83 ? -13.501 -1.780 7.666 1.00 97.38 83 ARG A C 1
ATOM 684 O O . ARG A 1 83 ? -12.976 -2.429 8.558 1.00 97.38 83 ARG A O 1
ATOM 691 N N . ILE A 1 84 ? -13.439 -0.451 7.603 1.00 97.75 84 ILE A N 1
ATOM 692 C CA . ILE A 1 84 ? -12.807 0.373 8.639 1.00 97.75 84 ILE A CA 1
ATOM 693 C C . ILE A 1 84 ? -13.505 0.120 9.977 1.00 97.75 84 ILE A C 1
ATOM 695 O O . ILE A 1 84 ? -12.832 -0.210 10.944 1.00 97.75 84 ILE A O 1
ATOM 699 N N . HIS A 1 85 ? -14.835 0.178 9.993 1.00 97.75 85 HIS A N 1
ATOM 700 C CA . HIS A 1 85 ? -15.647 -0.074 11.178 1.00 97.75 85 HIS A CA 1
ATOM 701 C C . HIS A 1 85 ? -15.459 -1.501 11.734 1.00 97.75 85 HIS A C 1
ATOM 703 O O . HIS A 1 85 ? -15.160 -1.672 12.912 1.00 97.75 85 HIS A O 1
ATOM 709 N N . GLU A 1 86 ? -15.581 -2.540 10.895 1.00 97.44 86 GLU A N 1
ATOM 710 C CA . GLU A 1 86 ? -15.400 -3.948 11.295 1.00 97.44 86 GLU A CA 1
ATOM 711 C C . GLU A 1 86 ? -13.992 -4.212 11.853 1.00 97.44 86 GLU A C 1
ATOM 713 O O . GLU A 1 86 ? -13.844 -4.905 12.857 1.00 97.44 86 GLU A O 1
ATOM 718 N N . ILE A 1 87 ? -12.954 -3.649 11.229 1.00 97.31 87 ILE A N 1
ATOM 719 C CA . ILE A 1 87 ? -11.567 -3.793 11.689 1.00 97.31 87 ILE A CA 1
ATOM 720 C C . ILE A 1 87 ? -11.350 -3.067 13.013 1.00 97.31 87 ILE A C 1
ATOM 722 O O . ILE A 1 87 ? -10.724 -3.627 13.910 1.00 97.31 87 ILE A O 1
ATOM 726 N N . SER A 1 88 ? -11.859 -1.843 13.143 1.00 97.31 88 SER A N 1
ATOM 727 C CA . SER A 1 88 ? -11.812 -1.085 14.391 1.00 97.31 88 SER A CA 1
ATOM 728 C C . SER A 1 88 ? -12.446 -1.868 15.532 1.00 97.31 88 SER A C 1
ATOM 730 O O . SER A 1 88 ? -11.806 -2.052 16.564 1.00 97.31 88 SER A O 1
ATOM 732 N N . LYS A 1 89 ? -13.644 -2.418 15.308 1.00 97.06 89 LYS A N 1
ATOM 733 C CA . LYS A 1 89 ? -14.334 -3.262 16.285 1.00 97.06 89 LYS A CA 1
ATOM 734 C C . LYS A 1 89 ? -13.532 -4.516 16.633 1.00 97.06 89 LYS A C 1
ATOM 736 O O . LYS A 1 89 ? -13.326 -4.801 17.802 1.00 97.06 89 LYS A O 1
ATOM 741 N N . TYR A 1 90 ? -12.988 -5.215 15.639 1.00 96.00 90 TYR A N 1
ATOM 742 C CA . TYR A 1 90 ? -12.150 -6.389 15.889 1.00 96.00 90 TYR A CA 1
ATOM 743 C C . TYR A 1 90 ? -10.905 -6.063 16.734 1.00 96.00 90 TYR A C 1
ATOM 745 O O . TYR A 1 90 ? -10.539 -6.841 17.614 1.00 96.00 90 TYR A O 1
ATOM 753 N N . ILE A 1 91 ? -10.255 -4.920 16.484 1.00 96.38 91 ILE A N 1
ATOM 754 C CA . ILE A 1 91 ? -9.097 -4.464 17.266 1.00 96.38 91 ILE A CA 1
ATOM 755 C C . ILE A 1 91 ? -9.510 -4.102 18.699 1.00 96.38 91 ILE A C 1
ATOM 757 O O . ILE A 1 91 ? -8.762 -4.407 19.626 1.00 96.38 91 ILE A O 1
ATOM 761 N N . MET A 1 92 ? -10.684 -3.496 18.894 1.00 96.88 92 MET A N 1
ATOM 762 C CA . MET A 1 92 ? -11.242 -3.255 20.229 1.00 96.88 92 MET A CA 1
ATOM 763 C C . MET A 1 92 ? -11.481 -4.571 20.971 1.00 96.88 92 MET A C 1
ATOM 765 O O . MET A 1 92 ? -10.896 -4.781 22.028 1.00 96.88 92 MET A O 1
ATOM 769 N N . ASP A 1 93 ? -12.241 -5.483 20.366 1.00 96.06 93 ASP A N 1
ATOM 770 C CA . ASP A 1 93 ? -12.720 -6.707 21.016 1.00 96.06 93 ASP A CA 1
ATOM 771 C C . ASP A 1 93 ? -11.593 -7.708 21.338 1.00 96.06 93 ASP A C 1
ATOM 773 O O . ASP A 1 93 ? -11.703 -8.475 22.290 1.00 96.06 93 ASP A O 1
ATOM 777 N N . ASN A 1 94 ? -10.517 -7.740 20.540 1.00 95.12 94 ASN A N 1
ATOM 778 C CA . ASN A 1 94 ? -9.476 -8.777 20.644 1.00 95.12 94 ASN A CA 1
ATOM 779 C C . ASN A 1 94 ? -8.107 -8.249 21.098 1.00 95.12 94 ASN A C 1
ATOM 781 O O . ASN A 1 94 ? -7.224 -9.043 21.426 1.00 95.12 94 ASN A O 1
ATOM 785 N N . PHE A 1 95 ? -7.889 -6.932 21.058 1.00 95.31 95 PHE A N 1
ATOM 786 C CA . PHE A 1 95 ? -6.576 -6.326 21.306 1.00 95.31 95 PHE A CA 1
ATOM 787 C C . PHE A 1 95 ? -6.650 -5.047 22.151 1.00 95.31 95 PHE A C 1
ATOM 789 O O . PHE A 1 95 ? -5.671 -4.298 22.192 1.00 95.31 95 PHE A O 1
ATOM 796 N N . ASP A 1 96 ? -7.771 -4.798 22.833 1.00 94.75 96 ASP A N 1
ATOM 797 C CA . ASP A 1 96 ? -8.012 -3.619 23.679 1.00 94.75 96 ASP A CA 1
ATOM 798 C C . ASP A 1 96 ? -7.713 -2.302 22.948 1.00 94.75 96 ASP A C 1
ATOM 800 O O . ASP A 1 96 ? -7.040 -1.408 23.461 1.00 94.75 96 ASP A O 1
ATOM 804 N N . GLY A 1 97 ? -8.110 -2.221 21.676 1.00 94.81 97 GLY A N 1
ATOM 805 C CA . GLY A 1 97 ? -7.909 -1.022 20.864 1.00 94.81 97 GLY A CA 1
ATOM 806 C C . GLY A 1 97 ? -6.466 -0.800 20.402 1.00 94.81 97 GLY A C 1
ATOM 807 O O . GLY A 1 97 ? -6.170 0.237 19.812 1.00 94.81 97 GLY A O 1
ATOM 808 N N . ASN A 1 98 ? -5.551 -1.753 20.614 1.00 94.94 98 ASN A N 1
ATOM 809 C CA . ASN A 1 98 ? -4.138 -1.566 20.300 1.00 94.94 98 ASN A CA 1
ATOM 810 C C . ASN A 1 98 ? -3.636 -2.501 19.189 1.00 94.94 98 ASN A C 1
ATOM 812 O O . ASN A 1 98 ? -3.206 -3.631 19.428 1.00 94.94 98 ASN A O 1
ATOM 816 N N . ILE A 1 99 ? -3.585 -1.983 17.957 1.00 95.50 99 ILE A N 1
ATOM 817 C CA . ILE A 1 99 ? -3.048 -2.712 16.796 1.00 95.50 99 ILE A CA 1
ATOM 818 C C . ILE A 1 99 ? -1.566 -3.097 16.948 1.00 95.50 99 ILE A C 1
ATOM 820 O O . ILE A 1 99 ? -1.123 -4.063 16.326 1.00 95.50 99 ILE A O 1
ATOM 824 N N . VAL A 1 100 ? -0.796 -2.402 17.797 1.00 95.56 100 VAL A N 1
ATOM 825 C CA . VAL A 1 100 ? 0.613 -2.736 18.067 1.00 95.56 100 VAL A CA 1
ATOM 826 C C . VAL A 1 100 ? 0.743 -4.147 18.637 1.00 95.56 100 VAL A C 1
ATOM 828 O O . VAL A 1 100 ? 1.714 -4.832 18.331 1.00 95.56 100 VAL A O 1
ATOM 831 N N . LYS A 1 101 ? -0.269 -4.646 19.365 1.00 96.00 101 LYS A N 1
ATOM 832 C CA . LYS A 1 101 ? -0.286 -6.035 19.852 1.00 96.00 101 LYS A CA 1
ATOM 833 C C . LYS A 1 101 ? -0.200 -7.059 18.716 1.00 96.00 101 LYS A C 1
ATOM 835 O O . LYS A 1 101 ? 0.389 -8.113 18.908 1.00 96.00 101 LYS A O 1
ATOM 840 N N . ILE A 1 102 ? -0.742 -6.747 17.534 1.00 96.00 102 ILE A N 1
ATOM 841 C CA . ILE A 1 102 ? -0.596 -7.577 16.327 1.00 96.00 102 ILE A CA 1
ATOM 842 C C . ILE A 1 102 ? 0.768 -7.334 15.672 1.00 96.00 102 ILE A C 1
ATOM 844 O O . ILE A 1 102 ? 1.425 -8.277 15.242 1.00 96.00 102 ILE A O 1
ATOM 848 N N . LEU A 1 103 ? 1.181 -6.068 15.572 1.00 95.38 103 LEU A N 1
ATOM 849 C CA . LEU A 1 103 ? 2.386 -5.650 14.847 1.00 95.38 103 LEU A CA 1
ATOM 850 C C . LEU A 1 103 ? 3.698 -6.057 15.534 1.00 95.38 103 LEU A C 1
ATOM 852 O O . LEU A 1 103 ? 4.698 -6.211 14.841 1.00 95.38 103 LEU A O 1
ATOM 856 N N . ASN A 1 104 ? 3.680 -6.268 16.851 1.00 94.69 104 ASN A N 1
ATOM 857 C CA . ASN A 1 104 ? 4.827 -6.741 17.632 1.00 94.69 104 ASN A CA 1
ATOM 858 C C . ASN A 1 104 ? 4.988 -8.270 17.623 1.00 94.69 104 ASN A C 1
ATOM 860 O O . ASN A 1 104 ? 5.969 -8.779 18.164 1.00 94.69 104 ASN A O 1
ATOM 864 N N . LEU A 1 105 ? 4.041 -9.018 17.045 1.00 96.31 105 LEU A N 1
ATOM 865 C CA . LEU A 1 105 ? 4.188 -10.465 16.888 1.00 96.31 105 LEU A CA 1
ATOM 866 C C . LEU A 1 105 ? 5.323 -10.789 15.900 1.00 96.31 105 LEU A C 1
ATOM 868 O O . LEU A 1 105 ? 5.628 -9.980 15.019 1.00 96.31 105 LEU A O 1
ATOM 872 N N . PRO A 1 106 ? 5.909 -11.999 15.958 1.00 96.81 106 PRO A N 1
ATOM 873 C CA . PRO A 1 106 ? 6.851 -12.451 14.941 1.00 96.81 106 PRO A CA 1
ATOM 874 C C . PRO A 1 106 ? 6.266 -12.309 13.530 1.00 96.81 106 PRO A C 1
ATOM 876 O O . PRO A 1 106 ? 5.093 -12.611 13.309 1.00 96.81 106 PRO A O 1
ATOM 879 N N . PHE A 1 107 ? 7.093 -11.918 12.552 1.00 95.00 107 PHE A N 1
ATOM 880 C CA . PHE A 1 107 ? 6.664 -11.555 11.190 1.00 95.00 107 PHE A CA 1
ATOM 881 C C . PHE A 1 107 ? 5.574 -12.464 10.597 1.00 95.00 107 PHE A C 1
ATOM 883 O O . PHE A 1 107 ? 4.562 -11.980 10.094 1.00 95.00 107 PHE A O 1
ATOM 890 N N . LYS A 1 108 ? 5.758 -13.791 10.655 1.00 96.31 108 LYS A N 1
ATOM 891 C CA . LYS A 1 108 ? 4.803 -14.759 10.085 1.00 96.31 108 LYS A CA 1
ATOM 892 C C . LYS A 1 108 ? 3.443 -14.721 10.788 1.00 96.31 108 LYS A C 1
ATOM 894 O O . LYS A 1 108 ? 2.415 -14.825 10.121 1.00 96.31 108 LYS A O 1
ATOM 899 N N . GLU A 1 109 ? 3.438 -14.568 12.106 1.00 97.31 109 GLU A N 1
ATOM 900 C CA . GLU A 1 109 ? 2.229 -14.507 12.927 1.00 97.31 109 GLU A CA 1
ATOM 901 C C . GLU A 1 109 ? 1.516 -13.169 12.755 1.00 97.31 109 GLU A C 1
ATOM 903 O O . GLU A 1 109 ? 0.323 -13.162 12.451 1.00 97.31 109 GLU A O 1
ATOM 908 N N . ALA A 1 110 ? 2.253 -12.054 12.829 1.00 97.19 110 ALA A N 1
ATOM 909 C CA . ALA A 1 110 ? 1.727 -10.715 12.572 1.00 97.19 110 ALA A CA 1
ATOM 910 C C . ALA A 1 110 ? 1.077 -10.640 11.184 1.00 97.19 110 ALA A C 1
ATOM 912 O O . ALA A 1 110 ? -0.067 -10.210 11.028 1.00 97.19 110 ALA A O 1
ATOM 913 N N . ARG A 1 111 ? 1.776 -11.150 10.161 1.00 97.62 111 ARG A N 1
ATOM 914 C CA . ARG A 1 111 ? 1.278 -11.214 8.784 1.00 97.62 111 ARG A CA 1
ATOM 915 C C . ARG A 1 111 ? 0.006 -12.040 8.669 1.00 97.62 111 ARG A C 1
ATOM 917 O O . ARG A 1 111 ? -0.947 -11.581 8.045 1.00 97.62 111 ARG A O 1
ATOM 924 N N . LYS A 1 112 ? -0.026 -13.230 9.276 1.00 97.31 112 LYS A N 1
ATOM 925 C CA . LYS A 1 112 ? -1.213 -14.093 9.292 1.00 97.31 112 LYS A CA 1
ATOM 926 C C . LYS A 1 112 ? -2.398 -13.378 9.948 1.00 97.31 112 LYS A C 1
ATOM 928 O O . LYS A 1 112 ? -3.455 -13.294 9.333 1.00 97.31 112 LYS A O 1
ATOM 933 N N . LYS A 1 113 ? -2.195 -12.792 11.131 1.00 96.56 113 LYS A N 1
ATOM 934 C CA . LYS A 1 113 ? -3.224 -12.057 11.882 1.00 96.56 113 LYS A CA 1
ATOM 935 C C . LYS A 1 113 ? -3.768 -10.854 11.117 1.00 96.56 113 LYS A C 1
ATOM 937 O O . LYS A 1 113 ? -4.975 -10.650 11.086 1.00 96.56 113 LYS A O 1
ATOM 942 N N . LEU A 1 114 ? -2.906 -10.091 10.446 1.00 97.19 114 LEU A N 1
ATOM 943 C CA . LEU A 1 114 ? -3.342 -8.976 9.603 1.00 97.19 114 LEU A CA 1
ATOM 944 C C . LEU A 1 114 ? -4.192 -9.445 8.415 1.00 97.19 114 LEU A C 1
ATOM 946 O O . LEU A 1 114 ? -5.138 -8.758 8.054 1.00 97.19 114 LEU A O 1
ATOM 950 N N . ILE A 1 115 ? -3.875 -10.589 7.804 1.00 96.75 115 ILE A N 1
ATOM 951 C CA . ILE A 1 115 ? -4.622 -11.135 6.654 1.00 96.75 115 ILE A CA 1
ATOM 952 C C . ILE A 1 115 ? -5.963 -11.756 7.078 1.00 96.75 115 ILE A C 1
ATOM 954 O O . ILE A 1 115 ? -6.897 -11.785 6.279 1.00 96.75 115 ILE A O 1
ATOM 958 N N . GLU A 1 116 ? -6.085 -12.223 8.324 1.00 95.06 116 GLU A N 1
ATOM 959 C CA . GLU A 1 116 ? -7.360 -12.685 8.899 1.00 95.06 116 GLU A CA 1
ATOM 960 C C . GLU A 1 116 ? -8.400 -11.548 8.975 1.00 95.06 116 GLU A C 1
ATOM 962 O O . GLU A 1 116 ? -9.604 -11.804 8.928 1.00 95.06 116 GLU A O 1
ATOM 967 N N . LEU A 1 117 ? -7.959 -10.283 9.014 1.00 94.81 117 LEU A N 1
ATOM 968 C CA . LEU A 1 117 ? -8.846 -9.123 8.969 1.00 94.81 117 LEU A CA 1
ATOM 969 C C . LEU A 1 117 ? -9.550 -9.027 7.608 1.00 94.81 117 LEU A C 1
ATOM 971 O O . LEU A 1 117 ? -8.927 -8.873 6.553 1.00 94.81 117 LEU A O 1
ATOM 975 N N . LYS A 1 118 ? -10.884 -9.057 7.622 1.00 91.56 118 LYS A N 1
ATOM 976 C CA . LYS A 1 118 ? -11.708 -9.067 6.409 1.00 91.56 118 LYS A CA 1
ATOM 977 C C . LYS A 1 118 ? -11.374 -7.902 5.468 1.00 91.56 118 LYS A C 1
ATOM 979 O O . LYS A 1 118 ? -11.535 -6.723 5.775 1.00 91.56 118 LYS A O 1
ATOM 984 N N . GLY A 1 119 ? -10.944 -8.248 4.255 1.00 92.06 119 GLY A N 1
ATOM 985 C CA . GLY A 1 119 ? -10.585 -7.286 3.209 1.00 92.06 119 GLY A CA 1
ATOM 986 C C . GLY A 1 119 ? -9.185 -6.674 3.341 1.00 92.06 119 GLY A C 1
ATOM 987 O O . GLY A 1 119 ? -8.858 -5.730 2.612 1.00 92.06 119 GLY A O 1
ATOM 988 N N . ILE A 1 120 ? -8.351 -7.237 4.213 1.00 96.75 120 ILE A N 1
ATOM 989 C CA . ILE A 1 120 ? -6.910 -7.017 4.251 1.00 96.75 120 ILE A CA 1
ATOM 990 C C . ILE A 1 120 ? -6.229 -8.169 3.514 1.00 96.75 120 ILE A C 1
ATOM 992 O O . ILE A 1 120 ? -6.319 -9.329 3.890 1.00 96.75 120 ILE A O 1
ATOM 996 N N . GLY A 1 121 ? -5.568 -7.842 2.406 1.00 95.81 121 GLY A N 1
ATOM 997 C CA . GLY A 1 121 ? -4.764 -8.801 1.649 1.00 95.81 121 GLY A CA 1
ATOM 998 C C . GLY A 1 121 ? -3.273 -8.653 1.939 1.00 95.81 121 GLY A C 1
ATOM 999 O O . GLY A 1 121 ? -2.850 -7.695 2.592 1.00 95.81 121 GLY A O 1
ATOM 1000 N N . TYR A 1 122 ? -2.470 -9.541 1.344 1.00 97.06 122 TYR A N 1
ATOM 1001 C CA . TYR A 1 122 ? -1.010 -9.561 1.490 1.00 97.06 122 TYR A CA 1
ATOM 1002 C C . TYR A 1 122 ? -0.357 -8.182 1.342 1.00 97.06 122 TYR A C 1
ATOM 1004 O O . TYR A 1 122 ? 0.397 -7.769 2.211 1.00 97.06 122 TYR A O 1
ATOM 1012 N N . LYS A 1 123 ? -0.720 -7.417 0.301 1.00 96.19 123 LYS A N 1
ATOM 1013 C CA . LYS A 1 123 ? -0.164 -6.074 0.057 1.00 96.19 123 LYS A CA 1
ATOM 1014 C C . LYS A 1 123 ? -0.370 -5.121 1.228 1.00 96.19 123 LYS A C 1
ATOM 1016 O O . LYS A 1 123 ? 0.510 -4.327 1.528 1.00 96.19 123 LYS A O 1
ATOM 1021 N N . THR A 1 124 ? -1.548 -5.133 1.843 1.00 96.00 124 THR A N 1
ATOM 1022 C CA . THR A 1 124 ? -1.843 -4.223 2.954 1.00 96.00 124 THR A CA 1
ATOM 1023 C C . THR A 1 124 ? -1.144 -4.683 4.230 1.00 96.00 124 THR A C 1
ATOM 1025 O O . THR A 1 124 ? -0.571 -3.840 4.912 1.00 96.00 124 THR A O 1
ATOM 1028 N N . ALA A 1 125 ? -1.118 -5.989 4.506 1.00 97.38 125 ALA A N 1
ATOM 1029 C CA . ALA A 1 125 ? -0.364 -6.537 5.631 1.00 97.38 125 ALA A CA 1
ATOM 1030 C C . ALA A 1 125 ? 1.138 -6.230 5.507 1.00 97.38 125 ALA A C 1
ATOM 1032 O O . ALA A 1 125 ? 1.737 -5.685 6.428 1.00 97.38 125 ALA A O 1
ATOM 1033 N N . ASP A 1 126 ? 1.726 -6.474 4.335 1.00 97.19 126 ASP A N 1
ATOM 1034 C CA . ASP A 1 126 ? 3.148 -6.230 4.094 1.00 97.19 126 ASP A CA 1
ATOM 1035 C C . ASP A 1 126 ? 3.500 -4.736 4.168 1.00 97.19 126 ASP A C 1
ATOM 1037 O O . ASP A 1 126 ? 4.605 -4.406 4.580 1.00 97.19 126 ASP A O 1
ATOM 1041 N N . ILE A 1 127 ? 2.585 -3.814 3.819 1.00 95.50 127 ILE A N 1
ATOM 1042 C CA . ILE A 1 127 ? 2.811 -2.368 4.023 1.00 95.50 127 ILE A CA 1
ATOM 1043 C C . ILE A 1 127 ? 2.982 -2.063 5.509 1.00 95.50 127 ILE A C 1
ATOM 1045 O O . ILE A 1 127 ? 3.909 -1.343 5.866 1.00 95.50 127 ILE A O 1
ATOM 1049 N N . MET A 1 128 ? 2.113 -2.612 6.362 1.00 95.62 128 MET A N 1
ATOM 1050 C CA . MET A 1 128 ? 2.200 -2.403 7.808 1.00 95.62 128 MET A CA 1
ATOM 1051 C C . MET A 1 128 ? 3.518 -2.941 8.359 1.00 95.62 128 MET A C 1
ATOM 1053 O O . MET A 1 128 ? 4.250 -2.219 9.028 1.00 95.62 128 MET A O 1
ATOM 1057 N N . LEU A 1 129 ? 3.845 -4.184 8.010 1.00 95.81 129 LEU A N 1
ATOM 1058 C CA . LEU A 1 129 ? 5.026 -4.873 8.524 1.00 95.81 129 LEU A CA 1
ATOM 1059 C C . LEU A 1 129 ? 6.329 -4.251 8.024 1.00 95.81 129 LEU A C 1
ATOM 1061 O O . LEU A 1 129 ? 7.276 -4.145 8.793 1.00 95.81 129 LEU A O 1
ATOM 1065 N N . LEU A 1 130 ? 6.380 -3.808 6.766 1.00 94.62 130 LEU A N 1
ATOM 1066 C CA . LEU A 1 130 ? 7.558 -3.126 6.245 1.00 94.62 130 LEU A CA 1
ATOM 1067 C C . LEU A 1 130 ? 7.695 -1.724 6.844 1.00 94.62 130 LEU A C 1
ATOM 1069 O O . LEU A 1 130 ? 8.735 -1.395 7.400 1.00 94.62 130 LEU A O 1
ATOM 1073 N N . PHE A 1 131 ? 6.681 -0.867 6.694 1.00 92.88 131 PHE A N 1
ATOM 1074 C CA . PHE A 1 131 ? 6.845 0.563 6.971 1.00 92.88 131 PHE A CA 1
ATOM 1075 C C . PHE A 1 131 ? 6.846 0.901 8.462 1.00 92.88 131 PHE A C 1
ATOM 1077 O O . PHE A 1 131 ? 7.559 1.834 8.832 1.00 92.88 131 PHE A O 1
ATOM 1084 N N . TYR A 1 132 ? 6.098 0.156 9.285 1.00 93.06 132 TYR A N 1
ATOM 1085 C CA . TYR A 1 132 ? 6.024 0.386 10.732 1.00 93.06 132 TYR A CA 1
ATOM 1086 C C . TYR A 1 132 ? 6.942 -0.538 11.536 1.00 93.06 132 TYR A C 1
ATOM 1088 O O . TYR A 1 132 ? 7.617 -0.060 12.435 1.00 93.06 132 TYR A O 1
ATOM 1096 N N . CYS A 1 133 ? 6.991 -1.837 11.214 1.00 92.50 133 CYS A N 1
ATOM 1097 C CA . CYS A 1 133 ? 7.770 -2.806 12.001 1.00 92.50 133 CYS A CA 1
ATOM 1098 C C . CYS A 1 133 ? 9.189 -3.052 11.472 1.00 92.50 133 CYS A C 1
ATOM 1100 O O . CYS A 1 133 ? 9.908 -3.861 12.051 1.00 92.50 133 CYS A O 1
ATOM 1102 N N . ASP A 1 134 ? 9.569 -2.449 10.341 1.00 91.75 134 ASP A N 1
ATOM 1103 C CA . ASP A 1 134 ? 10.865 -2.690 9.695 1.00 91.75 134 ASP A CA 1
ATOM 1104 C C . ASP A 1 134 ? 11.136 -4.164 9.342 1.00 91.75 134 ASP A C 1
ATOM 1106 O O . ASP A 1 134 ? 12.277 -4.592 9.171 1.00 91.75 134 ASP A O 1
ATOM 1110 N N . HIS A 1 135 ? 10.085 -4.967 9.158 1.00 92.19 135 HIS A N 1
ATOM 1111 C CA . HIS A 1 135 ? 10.262 -6.344 8.720 1.00 92.19 135 HIS A CA 1
ATOM 1112 C C . HIS A 1 135 ? 10.784 -6.412 7.275 1.00 92.19 135 HIS A C 1
ATOM 1114 O O . HIS A 1 135 ? 10.362 -5.617 6.427 1.00 92.19 135 HIS A O 1
ATOM 1120 N N . PRO A 1 136 ? 11.637 -7.405 6.953 1.00 89.62 136 PRO A N 1
ATOM 1121 C CA . PRO A 1 136 ? 12.230 -7.575 5.6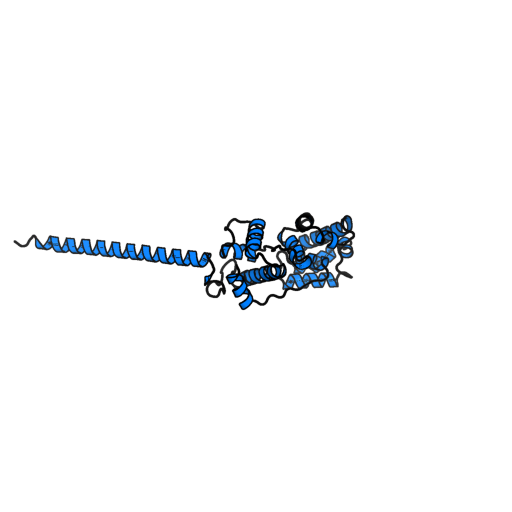28 1.00 89.62 136 PRO A CA 1
ATOM 1122 C C . PRO A 1 136 ? 11.219 -8.190 4.647 1.00 89.62 136 PRO A C 1
ATOM 1124 O O . PRO A 1 136 ? 11.338 -9.343 4.239 1.00 89.62 136 PRO A O 1
ATOM 1127 N N . THR A 1 137 ? 10.184 -7.425 4.305 1.00 94.25 137 THR A N 1
ATOM 1128 C CA . THR A 1 137 ? 9.154 -7.788 3.327 1.00 94.25 137 THR A CA 1
ATOM 1129 C C . THR A 1 137 ? 8.997 -6.690 2.288 1.00 94.25 137 THR A C 1
ATOM 1131 O O . THR A 1 137 ? 9.252 -5.524 2.575 1.00 94.25 137 THR A O 1
ATOM 1134 N N . ILE A 1 138 ? 8.543 -7.024 1.079 1.00 95.62 138 ILE A N 1
ATOM 1135 C CA . ILE A 1 138 ? 8.240 -6.024 0.046 1.00 95.62 138 ILE A CA 1
ATOM 1136 C C . ILE A 1 138 ? 6.787 -6.120 -0.442 1.00 95.62 138 ILE A C 1
ATOM 1138 O O . ILE A 1 138 ? 6.404 -7.097 -1.091 1.00 95.62 138 ILE A O 1
ATOM 1142 N N . PRO A 1 139 ? 5.953 -5.091 -0.197 1.00 96.56 139 PRO A N 1
ATOM 1143 C CA . PRO A 1 139 ? 4.576 -5.095 -0.662 1.00 96.56 139 PRO A CA 1
ATOM 1144 C C . PRO A 1 139 ? 4.504 -5.048 -2.188 1.00 96.56 139 PRO A C 1
ATOM 1146 O O . PRO A 1 139 ? 5.110 -4.179 -2.819 1.00 96.56 139 PRO A O 1
ATOM 1149 N N . ILE A 1 140 ? 3.716 -5.938 -2.794 1.00 97.44 140 ILE A N 1
ATOM 1150 C CA . ILE A 1 140 ? 3.600 -6.037 -4.256 1.00 97.44 140 ILE A CA 1
ATOM 1151 C C . ILE A 1 140 ? 2.278 -5.441 -4.738 1.00 97.44 140 ILE A C 1
ATOM 1153 O O . ILE A 1 140 ? 1.205 -6.017 -4.565 1.00 97.44 140 ILE A O 1
ATOM 1157 N N . ASP A 1 141 ? 2.341 -4.287 -5.397 1.00 94.44 141 ASP A N 1
ATOM 1158 C CA . ASP A 1 141 ? 1.179 -3.689 -6.053 1.00 94.44 141 ASP A CA 1
ATOM 1159 C C . ASP A 1 141 ? 1.131 -4.018 -7.561 1.00 94.44 141 ASP A C 1
ATOM 1161 O O . ASP A 1 141 ? 1.913 -4.814 -8.094 1.00 94.44 141 ASP A O 1
ATOM 1165 N N . THR A 1 142 ? 0.193 -3.406 -8.285 1.00 94.75 142 THR A N 1
ATOM 1166 C CA . THR A 1 142 ? 0.047 -3.623 -9.733 1.00 94.75 142 THR A CA 1
ATOM 1167 C C . THR A 1 142 ? 1.199 -3.025 -10.551 1.00 94.75 142 THR A C 1
ATOM 1169 O O . THR A 1 142 ? 1.498 -3.515 -11.649 1.00 94.75 142 THR A O 1
ATOM 1172 N N . HIS A 1 143 ? 1.855 -1.975 -10.047 1.00 96.44 143 HIS A N 1
ATOM 1173 C CA . HIS A 1 143 ? 3.027 -1.365 -10.666 1.00 96.44 143 HIS A CA 1
ATOM 1174 C C . HIS A 1 143 ? 4.229 -2.293 -10.528 1.00 96.44 143 HIS A C 1
ATOM 1176 O O . HIS A 1 143 ? 4.797 -2.680 -11.552 1.00 96.44 143 HIS A O 1
ATOM 1182 N N . ILE A 1 144 ? 4.530 -2.732 -9.308 1.00 97.44 144 ILE A N 1
ATOM 1183 C CA . ILE A 1 144 ? 5.616 -3.657 -8.990 1.00 97.44 144 ILE A CA 1
ATOM 1184 C C . ILE A 1 144 ? 5.396 -4.987 -9.704 1.00 97.44 144 ILE A C 1
ATOM 1186 O O . ILE A 1 144 ? 6.279 -5.418 -10.435 1.00 97.44 144 ILE A O 1
ATOM 1190 N N . THR A 1 145 ? 4.197 -5.579 -9.638 1.00 97.81 145 THR A N 1
ATOM 1191 C CA . THR A 1 145 ? 3.865 -6.818 -10.373 1.00 97.81 145 THR A CA 1
ATOM 1192 C C . THR A 1 145 ? 4.256 -6.718 -11.847 1.00 97.81 145 THR A C 1
ATOM 1194 O O . THR A 1 145 ? 4.934 -7.582 -12.408 1.00 97.81 145 THR A O 1
ATOM 1197 N N . ARG A 1 146 ? 3.841 -5.632 -12.504 1.00 97.25 146 ARG A N 1
ATOM 1198 C CA . ARG A 1 146 ? 4.115 -5.405 -13.924 1.00 97.25 146 ARG A CA 1
ATOM 1199 C C . ARG A 1 146 ? 5.595 -5.149 -14.187 1.00 97.25 146 ARG A C 1
ATOM 1201 O O . ARG A 1 146 ? 6.116 -5.630 -15.196 1.00 97.25 146 ARG A O 1
ATOM 1208 N N . VAL A 1 147 ? 6.242 -4.343 -13.350 1.00 97.50 147 VAL A N 1
ATOM 1209 C CA . VAL A 1 147 ? 7.662 -4.007 -13.464 1.00 97.50 147 VAL A CA 1
ATOM 1210 C C . VAL A 1 147 ? 8.503 -5.269 -13.299 1.00 97.50 147 VAL A C 1
ATOM 1212 O O . VAL A 1 147 ? 9.275 -5.568 -14.208 1.00 97.50 147 VAL A O 1
ATOM 1215 N N . SER A 1 148 ? 8.267 -6.069 -12.260 1.00 97.25 148 SER A N 1
ATOM 1216 C CA . SER A 1 148 ? 8.984 -7.318 -11.990 1.00 97.25 148 SER A CA 1
ATOM 1217 C C . SER A 1 148 ? 8.884 -8.305 -13.145 1.00 97.25 148 SER A C 1
ATOM 1219 O O . SER A 1 148 ? 9.901 -8.780 -13.649 1.00 97.25 148 SER A O 1
ATOM 1221 N N . LYS A 1 149 ? 7.677 -8.505 -13.684 1.00 96.69 149 LYS A N 1
ATOM 1222 C CA . LYS A 1 149 ? 7.461 -9.351 -14.869 1.00 96.69 149 LYS A CA 1
ATOM 1223 C C . LYS A 1 149 ? 8.172 -8.822 -16.117 1.00 96.69 149 LYS A C 1
ATOM 1225 O O . LYS A 1 149 ? 8.639 -9.592 -16.952 1.00 96.69 149 LYS A O 1
ATOM 1230 N N . ARG A 1 150 ? 8.253 -7.502 -16.314 1.00 96.06 150 ARG A N 1
ATOM 1231 C CA . ARG A 1 150 ? 8.906 -6.906 -17.501 1.00 96.06 150 ARG A CA 1
ATOM 1232 C C . ARG A 1 150 ? 10.428 -6.858 -17.382 1.00 96.06 150 ARG A C 1
ATOM 1234 O O . ARG A 1 150 ? 11.106 -6.959 -18.410 1.00 96.06 150 ARG A O 1
ATOM 1241 N N . LEU A 1 151 ? 10.938 -6.677 -16.169 1.00 95.62 151 LEU A N 1
ATOM 1242 C CA . LEU A 1 151 ? 12.360 -6.712 -15.842 1.00 95.62 151 LEU A CA 1
ATOM 1243 C C . LEU A 1 151 ? 12.881 -8.140 -15.667 1.00 95.62 151 LEU A C 1
ATOM 1245 O O . LEU A 1 151 ? 14.088 -8.324 -15.649 1.00 95.62 151 LEU A O 1
ATOM 1249 N N . GLY A 1 152 ? 11.997 -9.140 -15.667 1.00 93.69 152 GLY A N 1
ATOM 1250 C CA . GLY A 1 152 ? 12.382 -10.547 -15.640 1.00 93.69 152 GLY A CA 1
ATOM 1251 C C . GLY A 1 152 ? 12.858 -11.012 -14.270 1.00 93.69 152 GLY A C 1
ATOM 1252 O O . GLY A 1 152 ? 13.662 -11.930 -14.213 1.00 93.69 152 GLY A O 1
ATOM 1253 N N . PHE A 1 153 ? 12.382 -10.379 -13.195 1.00 94.62 153 PHE A N 1
ATOM 1254 C CA . PHE A 1 153 ? 12.587 -10.894 -11.839 1.00 94.62 153 PHE A CA 1
ATOM 1255 C C . PHE A 1 153 ? 11.770 -12.168 -11.610 1.00 94.62 153 PHE A C 1
ATOM 1257 O O . PHE A 1 153 ? 12.215 -13.070 -10.918 1.00 94.62 153 PHE A O 1
ATOM 1264 N N . VAL A 1 154 ? 10.613 -12.269 -12.267 1.00 96.69 154 VAL A N 1
ATOM 1265 C CA . VAL A 1 154 ? 9.737 -13.443 -12.235 1.00 96.69 154 VAL A CA 1
ATOM 1266 C C . VAL A 1 154 ? 9.158 -13.760 -13.614 1.00 96.69 154 VAL A C 1
ATOM 1268 O O . VAL A 1 154 ? 9.154 -12.907 -14.516 1.00 96.69 154 VAL A O 1
ATOM 1271 N N . GLU A 1 155 ? 8.596 -14.961 -13.745 1.00 95.31 155 GLU A N 1
ATOM 1272 C CA . GLU A 1 155 ? 7.798 -15.371 -14.900 1.00 95.31 155 GLU A CA 1
ATOM 1273 C C . GLU A 1 155 ? 6.439 -14.643 -14.972 1.00 95.31 155 GLU A C 1
ATOM 1275 O O . GLU A 1 155 ? 6.010 -13.932 -14.057 1.00 95.31 155 GLU A O 1
ATOM 1280 N N . GLN A 1 156 ? 5.780 -14.705 -16.136 1.00 94.12 156 GLN A N 1
ATOM 1281 C CA . GLN A 1 156 ? 4.622 -13.840 -16.427 1.00 94.12 156 GLN A CA 1
ATOM 1282 C C . GLN A 1 156 ? 3.340 -14.226 -15.681 1.00 94.12 156 GLN A C 1
ATOM 1284 O O . GLN A 1 156 ? 2.482 -13.364 -15.474 1.00 94.12 156 GLN A O 1
ATOM 1289 N N . ASP A 1 157 ? 3.191 -15.484 -15.302 1.00 95.81 157 ASP A N 1
ATOM 1290 C CA . ASP A 1 157 ? 2.047 -16.067 -14.597 1.00 95.81 157 ASP A CA 1
ATOM 1291 C C . ASP A 1 157 ? 2.198 -16.027 -13.071 1.00 95.81 157 ASP A C 1
ATOM 1293 O O . ASP A 1 157 ? 1.215 -16.208 -12.353 1.00 95.81 157 ASP A O 1
ATOM 1297 N N . GLU A 1 158 ? 3.385 -15.665 -12.580 1.00 97.50 158 GLU A N 1
ATOM 1298 C CA . GLU A 1 158 ? 3.675 -15.622 -11.151 1.00 97.50 158 GLU A CA 1
ATOM 1299 C C . GLU A 1 158 ? 2.771 -14.656 -10.381 1.00 97.50 158 GLU A C 1
ATOM 1301 O O . GLU A 1 158 ? 2.374 -13.582 -10.867 1.00 97.50 158 GLU A O 1
ATOM 1306 N N . LYS A 1 159 ? 2.443 -15.066 -9.155 1.00 96.88 159 LYS A N 1
ATOM 1307 C CA . LYS A 1 159 ? 1.517 -14.376 -8.249 1.00 96.88 159 LYS A CA 1
ATOM 1308 C C . LYS A 1 159 ? 2.269 -13.636 -7.143 1.00 96.88 159 LYS A C 1
ATOM 1310 O O . LYS A 1 159 ? 3.492 -13.682 -7.067 1.00 96.88 159 LYS A O 1
ATOM 1315 N N . TYR A 1 160 ? 1.508 -12.944 -6.296 1.00 97.62 160 TYR A N 1
ATOM 1316 C CA . TYR A 1 160 ? 2.005 -12.062 -5.238 1.00 97.62 160 TYR A CA 1
ATOM 1317 C C . TYR A 1 160 ? 3.192 -12.647 -4.459 1.00 97.62 160 TYR A C 1
ATOM 1319 O O . TYR A 1 160 ? 4.259 -12.044 -4.462 1.00 97.62 160 TYR A O 1
ATOM 1327 N N . GLU A 1 161 ? 3.029 -13.829 -3.852 1.00 97.38 161 GLU A N 1
ATOM 1328 C CA . GLU A 1 161 ? 4.069 -14.435 -3.005 1.00 97.38 161 GLU A CA 1
ATOM 1329 C C . GLU A 1 161 ? 5.360 -14.703 -3.770 1.00 97.38 161 GLU A C 1
ATOM 1331 O O . GLU A 1 161 ? 6.430 -14.328 -3.315 1.00 97.38 161 GLU A O 1
ATOM 1336 N N . LYS A 1 162 ? 5.270 -15.267 -4.976 1.00 98.00 162 LYS A N 1
ATOM 1337 C CA . LYS A 1 162 ? 6.456 -15.567 -5.784 1.00 98.00 162 LYS A CA 1
ATOM 1338 C C . LYS A 1 162 ? 7.172 -14.307 -6.255 1.00 98.00 162 LYS A C 1
ATOM 1340 O O . LYS A 1 162 ? 8.398 -14.288 -6.316 1.00 98.00 162 LYS A O 1
ATOM 1345 N N . ILE A 1 163 ? 6.429 -13.233 -6.532 1.00 98.06 163 ILE A N 1
ATOM 1346 C CA . ILE A 1 163 ? 7.012 -11.917 -6.826 1.00 98.06 163 ILE A CA 1
ATOM 1347 C C . ILE A 1 163 ? 7.713 -11.351 -5.591 1.00 98.06 163 ILE A C 1
ATOM 1349 O O . ILE A 1 163 ? 8.837 -10.872 -5.716 1.00 98.06 163 ILE A O 1
ATOM 1353 N N . ARG A 1 164 ? 7.066 -11.416 -4.424 1.00 97.44 164 ARG A N 1
ATOM 1354 C CA . ARG A 1 164 ? 7.612 -10.953 -3.146 1.00 97.44 164 ARG A CA 1
ATOM 1355 C C . ARG A 1 164 ? 8.906 -11.693 -2.800 1.00 97.44 164 ARG A C 1
ATOM 1357 O O . ARG A 1 164 ? 9.948 -11.055 -2.721 1.00 97.44 164 ARG A O 1
ATOM 1364 N N . GLU A 1 165 ? 8.856 -13.023 -2.724 1.00 96.06 165 GLU A N 1
ATOM 1365 C CA . GLU A 1 165 ? 10.009 -13.892 -2.438 1.00 96.06 165 GLU A CA 1
ATOM 1366 C C . GLU A 1 165 ? 11.164 -13.660 -3.420 1.00 96.06 165 GLU A C 1
ATOM 1368 O O . GLU A 1 165 ? 12.329 -13.646 -3.035 1.00 96.06 165 GLU A O 1
ATOM 1373 N N . SER A 1 166 ? 10.853 -13.490 -4.708 1.00 95.81 166 SER A N 1
ATOM 1374 C CA . SER A 1 166 ? 11.864 -13.210 -5.726 1.00 95.81 166 SER A CA 1
ATOM 1375 C C . SER A 1 166 ? 12.545 -11.863 -5.491 1.00 95.81 166 SER A C 1
ATOM 1377 O O . SER A 1 166 ? 13.770 -11.792 -5.528 1.00 95.81 166 SER A O 1
ATOM 1379 N N . LEU A 1 167 ? 11.773 -10.801 -5.238 1.00 95.19 167 LEU A N 1
ATOM 1380 C CA . LEU A 1 167 ? 12.333 -9.478 -4.971 1.00 95.19 167 LEU A CA 1
ATOM 1381 C C . LEU A 1 167 ? 13.129 -9.444 -3.663 1.00 95.19 167 LEU A C 1
ATOM 1383 O O . LEU A 1 167 ? 14.172 -8.804 -3.639 1.00 95.19 167 LEU A O 1
ATOM 1387 N N . GLU A 1 168 ? 12.687 -10.150 -2.623 1.00 93.88 168 GLU A N 1
ATOM 1388 C CA . GLU A 1 168 ? 13.419 -10.284 -1.355 1.00 93.88 168 GLU A CA 1
ATOM 1389 C C . GLU A 1 168 ? 14.800 -10.906 -1.555 1.00 93.88 168 GLU A C 1
ATOM 1391 O O . GLU A 1 168 ? 15.794 -10.313 -1.146 1.00 93.88 168 GLU A O 1
ATOM 1396 N N . LYS A 1 169 ? 14.888 -12.009 -2.306 1.00 92.00 169 LYS A N 1
ATOM 1397 C CA . LYS A 1 169 ? 16.172 -12.629 -2.693 1.00 92.00 169 LYS A CA 1
ATOM 1398 C C . LYS A 1 169 ? 17.066 -11.716 -3.532 1.00 92.00 169 LYS A C 1
ATOM 1400 O O . LYS A 1 169 ? 18.275 -11.870 -3.572 1.00 92.00 169 LYS A O 1
ATOM 1405 N N . PHE A 1 170 ? 16.471 -10.795 -4.282 1.00 87.25 170 PHE A N 1
ATOM 1406 C CA . PHE A 1 170 ? 17.226 -9.865 -5.113 1.00 87.25 170 PHE A CA 1
ATOM 1407 C C . PHE A 1 170 ? 17.693 -8.621 -4.367 1.00 87.25 170 PHE A C 1
ATOM 1409 O O . PHE A 1 170 ? 18.610 -7.961 -4.852 1.00 87.25 170 PHE A O 1
ATOM 1416 N N . ILE A 1 171 ? 17.007 -8.255 -3.287 1.00 87.00 171 ILE A N 1
ATOM 1417 C CA . ILE A 1 171 ? 17.324 -7.086 -2.476 1.00 87.00 171 ILE A CA 1
ATOM 1418 C C . ILE A 1 171 ? 18.317 -7.493 -1.385 1.00 87.00 171 ILE A C 1
ATOM 1420 O O . ILE A 1 171 ? 19.294 -6.779 -1.245 1.00 87.00 171 ILE A O 1
ATOM 1424 N N . GLU A 1 172 ? 18.116 -8.630 -0.694 1.00 69.06 172 GLU A N 1
ATOM 1425 C CA . GLU A 1 172 ? 19.033 -9.233 0.306 1.00 69.06 172 GLU A CA 1
ATOM 1426 C C . GLU A 1 172 ? 19.778 -8.206 1.195 1.00 69.06 172 GLU A C 1
ATOM 1428 O O . GLU A 1 172 ? 20.974 -8.312 1.451 1.00 69.06 172 GLU A O 1
ATOM 1433 N N . THR A 1 173 ? 19.065 -7.181 1.674 1.00 71.62 173 THR A N 1
ATOM 1434 C CA . THR A 1 173 ? 19.619 -6.057 2.454 1.00 71.62 173 THR A CA 1
ATOM 1435 C C . THR A 1 173 ? 18.665 -5.626 3.576 1.00 71.62 173 THR A C 1
ATOM 1437 O O . THR A 1 173 ? 17.577 -6.176 3.722 1.00 71.62 173 THR A O 1
ATOM 1440 N N . ASP A 1 174 ? 19.063 -4.616 4.351 1.00 79.25 174 ASP A N 1
ATOM 1441 C CA . ASP A 1 174 ? 18.292 -3.982 5.429 1.00 79.25 174 ASP A CA 1
ATOM 1442 C C . ASP A 1 174 ? 16.882 -3.471 5.018 1.00 79.25 174 ASP A C 1
ATOM 1444 O O . ASP A 1 174 ? 16.610 -3.189 3.843 1.00 79.25 174 ASP A O 1
ATOM 1448 N N . SER A 1 175 ? 15.983 -3.317 6.002 1.00 79.44 175 SER A N 1
ATOM 1449 C CA . SER A 1 175 ? 14.591 -2.849 5.862 1.00 79.44 175 SER A CA 1
ATOM 1450 C C . SER A 1 175 ? 14.478 -1.495 5.155 1.00 79.44 175 SER A C 1
ATOM 1452 O O . SER A 1 175 ? 13.560 -1.275 4.356 1.00 79.44 175 SER A O 1
ATOM 1454 N N . SER A 1 176 ? 15.443 -0.600 5.376 1.00 85.44 176 SER A N 1
ATOM 1455 C CA . SER A 1 176 ? 15.515 0.712 4.728 1.00 85.44 176 SER A CA 1
ATOM 1456 C C . SER A 1 176 ? 15.542 0.599 3.198 1.00 85.44 176 SER A C 1
ATOM 1458 O O . SER A 1 176 ? 14.813 1.307 2.493 1.00 85.44 176 SER A O 1
ATOM 1460 N N . VAL A 1 177 ? 16.293 -0.371 2.672 1.00 90.12 177 VAL A N 1
ATOM 1461 C CA . VAL A 1 177 ? 16.399 -0.637 1.234 1.00 90.12 177 VAL A CA 1
ATOM 1462 C C . VAL A 1 177 ? 15.111 -1.251 0.692 1.00 90.12 177 VAL A C 1
ATOM 1464 O O . VAL A 1 177 ? 14.741 -0.969 -0.450 1.00 90.12 177 VAL A O 1
ATOM 1467 N N . TYR A 1 178 ? 14.382 -2.039 1.487 1.00 93.00 178 TYR A N 1
ATOM 1468 C CA . TYR A 1 178 ? 13.063 -2.548 1.101 1.00 93.00 178 TYR A CA 1
ATOM 1469 C C . TYR A 1 178 ? 12.037 -1.423 0.933 1.00 93.00 178 TYR A C 1
ATOM 1471 O O . TYR A 1 178 ? 11.351 -1.379 -0.096 1.00 93.00 178 TYR A O 1
ATOM 1479 N N . LYS A 1 179 ? 11.966 -0.485 1.892 1.00 93.31 179 LYS A N 1
ATOM 1480 C CA . LYS A 1 179 ? 11.085 0.700 1.821 1.00 93.31 179 LYS A CA 1
ATOM 1481 C C . LYS A 1 179 ?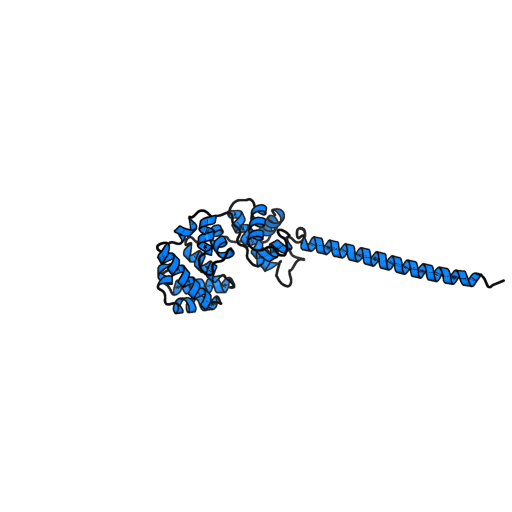 11.383 1.520 0.572 1.00 93.31 179 LYS A C 1
ATOM 1483 O O . LYS A 1 179 ? 10.482 1.823 -0.213 1.00 93.31 179 LYS A O 1
ATOM 1488 N N . GLU A 1 180 ? 12.656 1.822 0.350 1.00 93.44 180 GLU A N 1
ATOM 1489 C CA . GLU A 1 180 ? 13.100 2.597 -0.804 1.00 93.44 180 GLU A CA 1
ATOM 1490 C C . GLU A 1 180 ? 12.817 1.862 -2.125 1.00 93.44 180 GLU A C 1
ATOM 1492 O O . GLU A 1 180 ? 12.229 2.430 -3.047 1.00 93.44 180 GLU A O 1
ATOM 1497 N N . SER A 1 181 ? 13.150 0.571 -2.206 1.00 94.69 181 SER A N 1
ATOM 1498 C CA . SER A 1 181 ? 12.912 -0.256 -3.395 1.00 94.69 181 SER A CA 1
ATOM 1499 C C . SER A 1 181 ? 11.432 -0.329 -3.754 1.00 94.69 181 SER A C 1
ATOM 1501 O O . SER A 1 181 ? 11.083 -0.210 -4.931 1.00 94.69 181 SER A O 1
ATOM 1503 N N . HIS A 1 182 ? 10.553 -0.485 -2.760 1.00 95.31 182 HIS A N 1
ATOM 1504 C CA . HIS A 1 182 ? 9.106 -0.472 -2.959 1.00 95.31 182 HIS A CA 1
ATOM 1505 C C . HIS A 1 182 ? 8.654 0.817 -3.665 1.00 95.31 182 HIS A C 1
ATOM 1507 O O . HIS A 1 182 ? 7.997 0.756 -4.708 1.00 95.31 182 HIS A O 1
ATOM 1513 N N . LEU A 1 183 ? 9.064 1.980 -3.148 1.00 95.25 183 LEU A N 1
ATOM 1514 C CA . LEU A 1 183 ? 8.691 3.282 -3.704 1.00 95.25 183 LEU A CA 1
ATOM 1515 C C . LEU A 1 183 ? 9.306 3.513 -5.095 1.00 95.25 183 LEU A C 1
ATOM 1517 O O . LEU A 1 183 ? 8.598 3.895 -6.028 1.00 95.25 183 LEU A O 1
ATOM 1521 N N . LEU A 1 184 ? 10.590 3.201 -5.286 1.00 96.75 184 LEU A N 1
ATOM 1522 C CA . LEU A 1 184 ? 11.288 3.373 -6.568 1.00 96.75 184 LEU A CA 1
ATOM 1523 C C . LEU A 1 184 ? 10.684 2.522 -7.694 1.00 96.75 184 LEU A C 1
ATOM 1525 O O . LEU A 1 184 ? 10.575 2.968 -8.841 1.00 96.75 184 LEU A O 1
ATOM 1529 N N . LEU A 1 185 ? 10.283 1.284 -7.392 1.00 97.06 185 LEU A N 1
ATOM 1530 C CA . LEU A 1 185 ? 9.636 0.407 -8.371 1.00 97.06 185 LEU A CA 1
ATOM 1531 C C . LEU A 1 185 ? 8.230 0.906 -8.738 1.00 97.06 185 LEU A C 1
ATOM 1533 O O . LEU A 1 185 ? 7.830 0.790 -9.905 1.00 97.06 185 LEU A O 1
ATOM 1537 N N . ILE A 1 186 ? 7.501 1.492 -7.782 1.00 95.81 186 ILE A N 1
ATOM 1538 C CA . ILE A 1 186 ? 6.224 2.169 -8.043 1.00 95.81 186 ILE A CA 1
ATOM 1539 C C . ILE A 1 186 ? 6.441 3.366 -8.970 1.00 95.81 186 ILE A C 1
ATOM 1541 O O . ILE A 1 186 ? 5.762 3.444 -10.001 1.00 95.81 186 ILE A O 1
ATOM 1545 N N . GLU A 1 187 ? 7.414 4.233 -8.677 1.00 96.69 187 GLU A N 1
ATOM 1546 C CA . GLU A 1 187 ? 7.734 5.408 -9.499 1.00 96.69 187 GLU A CA 1
ATOM 1547 C C . GLU A 1 187 ? 8.122 5.015 -10.924 1.00 96.69 187 GLU A C 1
ATOM 1549 O O . GLU A 1 187 ? 7.536 5.506 -11.895 1.00 96.69 187 GLU A O 1
ATOM 1554 N N . LEU A 1 188 ? 8.989 4.008 -11.086 1.00 97.56 188 LEU A N 1
ATOM 1555 C CA . LEU A 1 188 ? 9.284 3.450 -12.406 1.00 97.56 188 LEU A CA 1
ATOM 1556 C C . LEU A 1 188 ? 8.006 2.996 -13.121 1.00 97.56 188 LEU A C 1
ATOM 1558 O O . LEU A 1 188 ? 7.837 3.240 -14.320 1.00 97.56 188 LEU A O 1
ATOM 1562 N N . GLY A 1 189 ? 7.123 2.296 -12.410 1.00 97.12 189 GLY A N 1
ATOM 1563 C CA . GLY A 1 189 ? 5.860 1.800 -12.936 1.00 97.12 189 GLY A CA 1
ATOM 1564 C C . GLY A 1 189 ? 4.890 2.906 -13.356 1.00 97.12 189 GLY A C 1
ATOM 1565 O O . GLY A 1 189 ? 4.159 2.701 -14.332 1.00 97.12 189 GLY A O 1
ATOM 1566 N N . ARG A 1 190 ? 4.848 4.022 -12.622 1.00 94.38 190 ARG A N 1
ATOM 1567 C CA . ARG A 1 190 ? 3.965 5.177 -12.848 1.00 94.38 190 ARG A CA 1
ATOM 1568 C C . ARG A 1 190 ? 4.484 6.087 -13.962 1.00 94.38 190 ARG A C 1
ATOM 1570 O O . ARG A 1 190 ? 3.741 6.360 -14.905 1.00 94.38 190 ARG A O 1
ATOM 1577 N N . ASP A 1 191 ? 5.749 6.490 -13.896 1.00 95.44 191 ASP A N 1
ATOM 1578 C CA . ASP A 1 191 ? 6.324 7.488 -14.804 1.00 95.44 191 ASP A CA 1
ATOM 1579 C C . ASP A 1 191 ? 6.595 6.926 -16.210 1.00 95.44 191 ASP A C 1
ATOM 1581 O O . ASP A 1 191 ? 6.202 7.510 -17.232 1.00 95.44 191 ASP A O 1
ATOM 1585 N N . THR A 1 192 ? 7.269 5.770 -16.267 1.00 96.50 192 THR A N 1
ATOM 1586 C CA . THR A 1 192 ? 7.846 5.260 -17.520 1.00 96.50 192 THR A CA 1
ATOM 1587 C C . THR A 1 192 ? 7.330 3.871 -17.927 1.00 96.50 192 THR A C 1
ATOM 1589 O O . THR A 1 192 ? 7.052 3.614 -19.104 1.00 96.50 192 THR A O 1
ATOM 1592 N N . CYS A 1 193 ? 7.207 2.925 -16.996 1.00 97.12 193 CYS A N 1
ATOM 1593 C CA . CYS A 1 193 ? 6.832 1.536 -17.275 1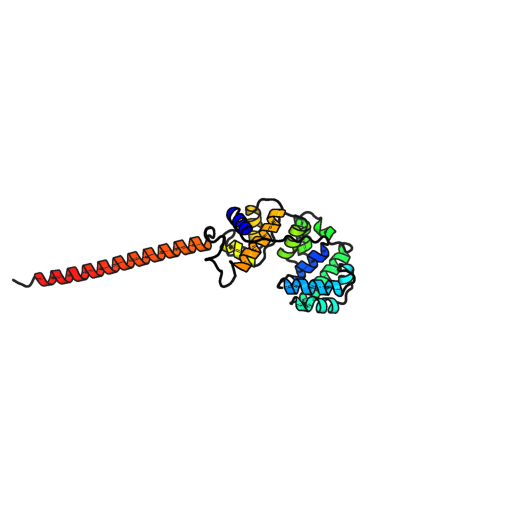.00 97.12 193 CYS A CA 1
ATOM 1594 C C . CYS A 1 193 ? 5.309 1.317 -17.200 1.00 97.12 193 CYS A C 1
ATOM 1596 O O . CYS A 1 193 ? 4.828 0.330 -16.638 1.00 97.12 193 CYS A O 1
ATOM 1598 N N . ASN A 1 194 ? 4.533 2.213 -17.807 1.00 95.69 194 ASN A N 1
ATOM 1599 C CA . ASN A 1 194 ? 3.069 2.248 -17.754 1.00 95.69 194 ASN A CA 1
ATOM 1600 C C . ASN A 1 194 ? 2.422 0.968 -18.320 1.00 95.69 194 ASN A C 1
ATOM 1602 O O . ASN A 1 194 ? 3.007 0.253 -19.146 1.00 95.69 194 ASN A O 1
ATOM 1606 N N . ALA A 1 195 ? 1.194 0.671 -17.885 1.00 94.50 195 ALA A N 1
ATOM 1607 C CA . ALA A 1 195 ? 0.473 -0.546 -18.264 1.00 94.50 195 ALA A CA 1
ATOM 1608 C C . ALA A 1 195 ? 0.256 -0.661 -19.782 1.00 94.50 195 ALA A C 1
ATOM 1610 O O . ALA A 1 195 ? 0.692 -1.649 -20.378 1.00 94.50 195 ALA A O 1
ATOM 1611 N N . ILE A 1 196 ? -0.319 0.376 -20.399 1.00 93.00 196 ILE A N 1
ATOM 1612 C CA . ILE A 1 196 ? -0.769 0.359 -21.799 1.00 93.00 196 ILE A CA 1
ATOM 1613 C C . ILE A 1 196 ? 0.374 0.719 -22.763 1.00 93.00 196 ILE A C 1
ATOM 1615 O O . ILE A 1 196 ? 0.799 -0.106 -23.571 1.00 93.00 196 ILE A O 1
ATOM 1619 N N . LYS A 1 197 ? 0.913 1.941 -22.665 1.00 93.44 197 LYS A N 1
ATOM 1620 C CA . LYS A 1 197 ? 1.973 2.459 -23.549 1.00 93.44 197 LYS A CA 1
ATOM 1621 C C . LYS A 1 197 ? 3.213 2.844 -22.729 1.00 93.44 197 LYS A C 1
ATOM 1623 O O . LYS A 1 197 ? 3.356 4.009 -22.374 1.00 93.44 197 LYS A O 1
ATOM 1628 N N . PRO A 1 198 ? 4.106 1.893 -22.389 1.00 96.06 198 PRO A N 1
ATOM 1629 C CA . PRO A 1 198 ? 5.318 2.220 -21.643 1.00 96.06 198 PRO A CA 1
ATOM 1630 C C . PRO A 1 198 ? 6.270 3.083 -22.484 1.00 96.06 198 PRO A C 1
ATOM 1632 O O . PRO A 1 198 ? 6.525 2.781 -23.656 1.00 96.06 198 PRO A O 1
ATOM 1635 N N . LYS A 1 199 ? 6.859 4.111 -21.869 1.00 96.56 199 LYS A N 1
ATOM 1636 C CA . LYS A 1 199 ? 7.794 5.059 -22.494 1.00 96.56 199 LYS A CA 1
ATOM 1637 C C . LYS A 1 199 ? 9.217 4.480 -22.559 1.00 96.56 199 LYS A C 1
ATOM 1639 O O . LYS A 1 199 ? 10.182 5.085 -22.112 1.00 96.56 199 LYS A O 1
ATOM 1644 N N . CYS A 1 200 ? 9.370 3.276 -23.120 1.00 95.44 200 CYS A N 1
ATOM 1645 C CA . CYS A 1 200 ? 10.618 2.503 -23.045 1.00 95.44 200 CYS A CA 1
ATOM 1646 C C . CYS A 1 200 ? 11.867 3.254 -23.535 1.00 95.44 200 CYS A C 1
ATOM 1648 O O . CYS A 1 200 ? 12.935 3.026 -22.989 1.00 95.44 200 CYS A O 1
ATOM 1650 N N . LYS A 1 201 ? 11.738 4.141 -24.531 1.00 93.75 201 LYS A N 1
ATOM 1651 C CA . LYS A 1 201 ? 12.873 4.891 -25.098 1.00 93.75 201 LYS A CA 1
ATOM 1652 C C . LYS A 1 201 ? 13.559 5.823 -24.092 1.00 93.75 201 LYS A C 1
ATOM 1654 O O . LYS A 1 201 ? 14.740 6.081 -24.252 1.00 93.75 201 LYS A O 1
ATOM 1659 N N . ILE A 1 202 ? 12.819 6.312 -23.095 1.00 94.81 202 ILE A N 1
ATOM 1660 C CA . ILE A 1 202 ? 13.318 7.224 -22.052 1.00 94.81 202 ILE A CA 1
ATOM 1661 C C . ILE A 1 202 ? 13.437 6.523 -20.689 1.00 94.81 202 ILE A C 1
ATOM 1663 O O . ILE A 1 202 ? 13.565 7.164 -19.650 1.00 94.81 202 ILE A O 1
ATOM 1667 N N . CYS A 1 203 ? 13.327 5.191 -20.669 1.00 96.50 203 CYS A N 1
ATOM 1668 C CA . CYS A 1 203 ? 13.415 4.418 -19.440 1.00 96.50 203 CYS A CA 1
ATOM 1669 C C . CYS A 1 203 ? 14.858 4.372 -18.948 1.00 96.50 203 CYS A C 1
ATOM 1671 O O . CYS A 1 203 ? 15.733 3.886 -19.660 1.00 96.50 203 CYS A O 1
ATOM 1673 N N . ILE A 1 204 ? 15.090 4.789 -17.703 1.00 96.25 204 ILE A N 1
ATOM 1674 C CA . ILE A 1 204 ? 16.436 4.824 -17.116 1.00 96.25 204 ILE A CA 1
ATOM 1675 C C . ILE A 1 204 ? 17.087 3.429 -17.053 1.00 96.25 204 ILE A C 1
ATOM 1677 O O . ILE A 1 204 ? 18.298 3.269 -17.200 1.00 96.25 204 ILE A O 1
ATOM 1681 N N . VAL A 1 205 ? 16.263 2.380 -16.966 1.00 96.19 205 VAL A N 1
ATOM 1682 C CA . VAL A 1 205 ? 16.696 0.974 -16.986 1.00 96.19 205 VAL A CA 1
ATOM 1683 C C . VAL A 1 205 ? 16.482 0.286 -18.340 1.00 96.19 205 VAL A C 1
ATOM 1685 O O . VAL A 1 205 ? 16.445 -0.942 -18.414 1.00 96.19 205 VAL A O 1
ATOM 1688 N N . GLU A 1 206 ? 16.333 1.038 -19.439 1.00 95.12 206 GLU A N 1
ATOM 1689 C CA . GLU A 1 206 ? 16.085 0.468 -20.773 1.00 95.12 206 GLU A CA 1
ATOM 1690 C C . GLU A 1 206 ? 17.137 -0.580 -21.162 1.00 95.12 206 GLU A C 1
ATOM 1692 O O . GLU A 1 206 ? 16.788 -1.688 -21.583 1.00 95.12 206 GLU A O 1
ATOM 1697 N N . SER A 1 207 ? 18.417 -0.243 -20.988 1.00 93.50 207 SER A N 1
ATOM 1698 C CA . SER A 1 207 ? 19.538 -1.107 -21.364 1.00 93.50 207 SER A CA 1
ATOM 1699 C C . SER A 1 207 ? 19.615 -2.389 -20.535 1.00 93.50 207 SER A C 1
ATOM 1701 O O . SER A 1 207 ? 20.221 -3.355 -20.987 1.00 93.50 207 SER A O 1
ATOM 1703 N N . LEU A 1 208 ? 18.991 -2.406 -19.355 1.00 94.00 208 LEU A N 1
ATOM 1704 C CA . LEU A 1 208 ? 18.957 -3.549 -18.443 1.00 94.00 208 LEU A CA 1
ATOM 1705 C C . LEU A 1 208 ? 17.681 -4.389 -18.601 1.00 94.00 208 LEU A C 1
ATOM 1707 O O . LEU A 1 208 ? 17.594 -5.476 -18.047 1.00 94.00 208 LEU A O 1
ATOM 1711 N N . CYS A 1 209 ? 16.680 -3.921 -19.355 1.00 94.62 209 CYS A N 1
ATOM 1712 C CA . CYS A 1 209 ? 15.368 -4.562 -19.426 1.00 94.62 209 CYS A CA 1
ATOM 1713 C C . CYS A 1 209 ? 15.364 -5.803 -20.347 1.00 94.62 209 CYS A C 1
ATOM 1715 O O . CYS A 1 209 ? 15.391 -5.658 -21.583 1.00 94.62 209 CYS A O 1
ATOM 1717 N N . PRO A 1 210 ? 15.186 -7.033 -19.816 1.00 91.12 210 PRO A N 1
ATOM 1718 C CA . PRO A 1 210 ? 15.224 -8.253 -20.625 1.00 91.12 210 PRO A CA 1
ATOM 1719 C C . PRO A 1 210 ? 14.120 -8.306 -21.680 1.00 91.12 210 PRO A C 1
ATOM 1721 O O . PRO A 1 210 ? 14.339 -8.790 -22.792 1.00 91.12 210 PRO A O 1
ATOM 1724 N N . LYS A 1 211 ? 12.937 -7.743 -21.400 1.00 87.38 211 LYS A N 1
ATOM 1725 C CA . LYS A 1 211 ? 11.849 -7.641 -22.386 1.00 87.38 211 LYS A CA 1
ATOM 1726 C C . LYS A 1 211 ? 12.260 -6.845 -23.629 1.00 87.38 211 LYS A C 1
ATOM 1728 O O . LYS A 1 211 ? 11.860 -7.201 -24.742 1.00 87.38 211 LYS A O 1
ATOM 1733 N N . LEU A 1 212 ? 13.050 -5.780 -23.472 1.00 88.06 212 LEU A N 1
ATOM 1734 C CA . LEU A 1 212 ? 13.538 -4.967 -24.591 1.00 88.06 212 LEU A CA 1
ATOM 1735 C C . LEU A 1 212 ? 14.699 -5.644 -25.313 1.00 88.06 212 LEU A C 1
ATOM 1737 O O . LEU A 1 212 ? 14.694 -5.683 -26.548 1.00 88.06 212 LEU A O 1
ATOM 1741 N N . ILE A 1 213 ? 15.617 -6.262 -24.568 1.00 89.31 213 ILE A N 1
ATOM 1742 C CA . ILE A 1 213 ? 16.711 -7.067 -25.124 1.00 89.31 213 ILE A CA 1
ATOM 1743 C C . ILE A 1 213 ? 16.137 -8.196 -25.994 1.00 89.31 213 ILE A C 1
ATOM 1745 O O . ILE A 1 213 ? 16.407 -8.239 -27.199 1.00 89.31 213 ILE A O 1
ATOM 1749 N N . LYS A 1 214 ? 15.225 -9.02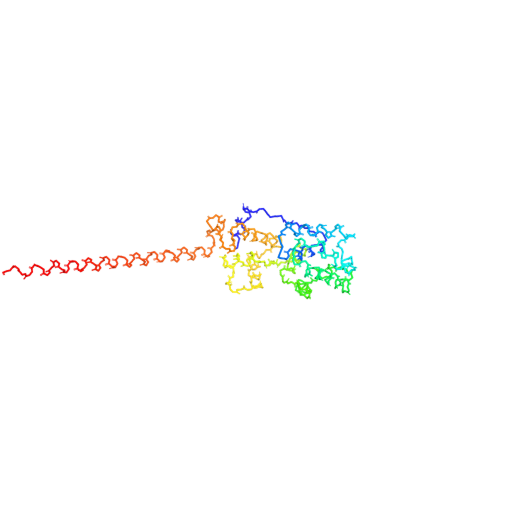2 -25.456 1.00 84.81 214 LYS A N 1
ATOM 1750 C CA . LYS A 1 214 ? 14.530 -10.100 -26.191 1.00 84.81 214 LYS A CA 1
ATOM 1751 C C . LYS A 1 214 ? 13.829 -9.569 -27.454 1.00 84.81 214 LYS A C 1
ATOM 1753 O O . LYS A 1 214 ? 13.936 -10.171 -28.527 1.00 84.81 214 LYS A O 1
ATOM 1758 N N . LYS A 1 215 ? 13.153 -8.410 -27.387 1.00 84.19 215 LYS A N 1
ATOM 1759 C CA . LYS A 1 215 ? 12.518 -7.769 -28.562 1.00 84.19 215 LYS A CA 1
ATOM 1760 C C . LYS A 1 215 ? 13.534 -7.338 -29.628 1.00 84.19 215 LYS A C 1
ATOM 1762 O O . LYS A 1 215 ? 13.282 -7.544 -30.820 1.00 84.19 215 LYS A O 1
ATOM 1767 N N . ARG A 1 216 ? 14.666 -6.744 -29.234 1.00 86.19 216 ARG A N 1
ATOM 1768 C CA . ARG A 1 216 ? 15.741 -6.312 -30.148 1.00 86.19 216 ARG A CA 1
ATOM 1769 C C . ARG A 1 216 ? 16.376 -7.513 -30.853 1.00 86.19 216 ARG A C 1
ATOM 1771 O O . ARG A 1 216 ? 16.512 -7.477 -32.079 1.00 86.19 216 ARG A O 1
ATOM 1778 N N . VAL A 1 217 ? 16.668 -8.593 -30.119 1.00 82.81 217 VAL A N 1
ATOM 1779 C CA . VAL A 1 217 ? 17.190 -9.848 -30.692 1.00 82.81 217 VAL A CA 1
ATOM 1780 C C . VAL A 1 217 ? 16.210 -10.425 -31.717 1.00 82.81 217 VAL A C 1
ATOM 1782 O O . VAL A 1 217 ? 16.582 -10.612 -32.878 1.00 82.81 217 VAL A O 1
ATOM 1785 N N . LYS A 1 218 ? 14.924 -10.587 -31.362 1.00 82.94 218 LYS A N 1
ATOM 1786 C CA . LYS A 1 218 ? 13.887 -11.086 -32.289 1.00 82.94 218 LYS A CA 1
ATOM 1787 C C . LYS A 1 218 ? 13.774 -10.234 -33.565 1.00 82.94 218 LYS A C 1
ATOM 1789 O O . LYS A 1 218 ? 13.653 -10.782 -34.662 1.00 82.94 218 LYS A O 1
ATOM 1794 N N . LYS A 1 219 ? 13.855 -8.898 -33.463 1.00 81.50 219 LYS A N 1
ATOM 1795 C CA . LYS A 1 219 ? 13.856 -7.995 -34.635 1.00 81.50 219 LYS A CA 1
ATOM 1796 C C . LYS A 1 219 ? 15.089 -8.194 -35.525 1.00 81.50 219 LYS A C 1
ATOM 1798 O O . LYS A 1 219 ? 14.935 -8.250 -36.747 1.00 81.50 219 LYS A O 1
ATOM 1803 N N . LYS A 1 220 ? 16.291 -8.320 -34.944 1.00 80.31 220 LYS A N 1
ATOM 1804 C CA . LYS A 1 220 ? 17.536 -8.581 -35.694 1.00 80.31 220 LYS A CA 1
ATOM 1805 C C . LYS A 1 220 ? 17.465 -9.920 -36.440 1.00 80.31 220 LYS A C 1
ATOM 1807 O O . LYS A 1 220 ? 17.777 -9.958 -37.631 1.00 80.31 220 LYS A O 1
ATOM 1812 N N . VAL A 1 221 ? 16.975 -10.979 -35.788 1.00 82.06 221 VAL A N 1
ATOM 1813 C CA . VAL A 1 221 ? 16.776 -12.302 -36.411 1.00 82.06 221 VAL A CA 1
ATOM 1814 C C . VAL A 1 221 ? 15.782 -12.215 -37.576 1.00 82.06 221 VAL A C 1
ATOM 1816 O O . VAL A 1 221 ? 16.124 -12.601 -38.694 1.00 82.06 221 VAL A O 1
ATOM 1819 N N . LYS A 1 222 ? 14.601 -11.604 -37.380 1.00 78.44 222 LYS A N 1
ATOM 1820 C CA . LYS A 1 222 ? 13.604 -11.415 -38.456 1.00 78.44 222 LYS A CA 1
ATOM 1821 C C . LYS A 1 222 ? 14.161 -10.626 -39.650 1.00 78.44 222 LYS A C 1
ATOM 1823 O O . LYS A 1 222 ? 13.895 -10.991 -40.796 1.00 78.44 222 LYS A O 1
ATOM 1828 N N . LYS A 1 223 ? 14.958 -9.572 -39.415 1.00 77.25 223 LYS A N 1
ATOM 1829 C CA . LYS A 1 223 ? 15.627 -8.809 -40.488 1.00 77.25 223 LYS A CA 1
ATOM 1830 C C . LYS A 1 223 ? 16.646 -9.666 -41.255 1.00 77.25 223 LYS A C 1
ATOM 1832 O O . LYS A 1 223 ? 16.639 -9.627 -42.485 1.00 77.25 223 LYS A O 1
ATOM 1837 N N . LYS A 1 224 ? 17.468 -10.471 -40.562 1.00 75.38 224 LYS A N 1
ATOM 1838 C CA . LYS A 1 224 ? 18.431 -11.402 -41.190 1.00 75.38 224 LYS A CA 1
ATOM 1839 C C . LYS A 1 224 ? 17.739 -12.487 -42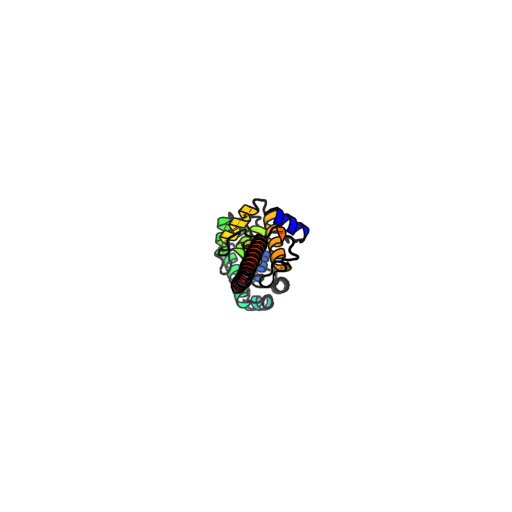.027 1.00 75.38 224 LYS A C 1
ATOM 1841 O O . LYS A 1 224 ? 18.200 -12.794 -43.123 1.00 75.38 224 LYS A O 1
ATOM 1846 N N . VAL A 1 225 ? 16.621 -13.045 -41.554 1.00 76.88 225 VAL A N 1
ATOM 1847 C CA . VAL A 1 225 ? 15.841 -14.039 -42.317 1.00 76.88 225 VAL A CA 1
ATOM 1848 C C . VAL A 1 225 ? 15.238 -13.404 -43.576 1.00 76.88 225 VAL A C 1
ATOM 1850 O O . VAL A 1 225 ? 15.437 -13.921 -44.675 1.00 76.88 225 VAL A O 1
ATOM 1853 N N . LYS A 1 226 ? 14.600 -12.228 -43.460 1.00 71.88 226 LYS A N 1
ATOM 1854 C CA . LYS A 1 226 ? 14.038 -11.504 -44.619 1.00 71.88 226 LYS A CA 1
ATOM 1855 C C . LYS A 1 226 ? 15.104 -11.129 -45.657 1.00 71.88 226 LYS A C 1
ATOM 1857 O O . LYS A 1 226 ? 14.846 -11.237 -46.857 1.00 71.88 226 LYS A O 1
ATOM 1862 N N . SER A 1 227 ? 16.300 -10.714 -45.232 1.00 71.56 227 SER A N 1
ATOM 1863 C CA . SER A 1 227 ? 17.388 -10.373 -46.158 1.00 71.56 227 SER A CA 1
ATOM 1864 C C . SER A 1 227 ? 17.975 -11.606 -46.859 1.00 71.56 227 SER A C 1
ATOM 1866 O O . SER A 1 227 ? 18.236 -11.545 -48.064 1.00 71.56 227 SER A O 1
ATOM 1868 N N . LYS A 1 228 ? 18.104 -12.749 -46.164 1.00 70.69 228 LYS A N 1
ATOM 1869 C CA . LYS A 1 228 ? 18.502 -14.036 -46.770 1.00 70.69 228 LYS A CA 1
ATOM 1870 C C . LYS A 1 228 ? 17.470 -14.534 -47.791 1.00 70.69 228 LYS A C 1
ATOM 1872 O O . LYS A 1 228 ? 17.867 -14.943 -48.883 1.00 70.69 228 LYS A O 1
ATOM 1877 N N . SER A 1 229 ? 16.170 -14.430 -47.503 1.00 65.56 229 SER A N 1
ATOM 1878 C CA . SER A 1 229 ? 15.105 -14.805 -48.450 1.00 65.56 229 SER A CA 1
ATOM 1879 C C . SER A 1 229 ? 15.075 -13.903 -49.689 1.00 65.56 229 SER A C 1
ATOM 1881 O O . SER A 1 229 ? 15.024 -14.419 -50.804 1.00 65.56 229 SER A O 1
ATOM 1883 N N . LYS A 1 230 ? 15.232 -12.575 -49.532 1.00 64.94 230 LYS A N 1
ATOM 1884 C CA . LYS A 1 230 ? 15.362 -11.635 -50.668 1.00 64.94 230 LYS A CA 1
ATOM 1885 C C . LYS A 1 230 ? 16.617 -11.890 -51.519 1.00 64.94 230 LYS A C 1
ATOM 1887 O O . LYS A 1 230 ? 16.578 -11.731 -52.737 1.00 64.94 230 LYS A O 1
ATOM 1892 N N . LYS A 1 231 ? 17.738 -12.301 -50.909 1.00 64.75 231 LYS A N 1
ATOM 1893 C CA . LYS A 1 231 ? 18.951 -12.698 -51.654 1.00 64.75 231 LYS A CA 1
ATOM 1894 C C . LYS A 1 231 ? 18.756 -14.022 -52.410 1.00 64.75 231 LYS A C 1
ATOM 1896 O O . LYS A 1 231 ? 19.215 -14.129 -53.547 1.00 64.75 231 LYS A O 1
ATOM 1901 N N . LYS A 1 232 ? 18.055 -15.010 -51.830 1.00 63.53 232 LYS A N 1
ATOM 1902 C CA . LYS A 1 232 ? 17.727 -16.288 -52.497 1.00 63.53 232 LYS A CA 1
ATOM 1903 C C . LYS A 1 232 ? 16.765 -16.102 -53.677 1.00 63.53 232 LYS A C 1
ATOM 1905 O O . LYS A 1 232 ? 17.011 -16.692 -54.728 1.00 63.53 232 LYS A O 1
ATOM 1910 N N . SER A 1 233 ? 15.733 -15.264 -53.547 1.00 58.84 233 SER A N 1
ATOM 1911 C CA . SER A 1 233 ? 14.812 -14.968 -54.655 1.00 58.84 233 SER A CA 1
ATOM 1912 C C . SER A 1 233 ? 15.528 -14.254 -55.804 1.00 58.84 233 SER A C 1
ATOM 1914 O O . SER A 1 233 ? 15.498 -14.757 -56.921 1.00 58.84 233 SER A O 1
ATOM 1916 N N . LYS A 1 234 ? 16.312 -13.198 -55.527 1.00 62.25 234 LYS A N 1
ATOM 1917 C CA . LYS A 1 234 ? 17.131 -12.513 -56.551 1.00 62.25 234 LYS A CA 1
ATOM 1918 C C . LYS A 1 234 ? 18.137 -13.446 -57.249 1.00 62.25 234 LYS A C 1
ATOM 1920 O O . LYS A 1 234 ? 18.344 -13.318 -58.454 1.00 62.25 234 LYS A O 1
ATOM 1925 N N . LYS A 1 235 ? 18.745 -14.408 -56.533 1.00 61.28 235 LYS A N 1
ATOM 1926 C CA . LYS A 1 235 ? 19.619 -15.439 -57.138 1.00 61.28 235 LYS A CA 1
ATOM 1927 C C . LYS A 1 235 ? 18.848 -16.414 -58.039 1.00 61.28 235 LYS A C 1
ATOM 1929 O O . LYS A 1 235 ? 19.375 -16.783 -59.087 1.00 61.28 235 LYS A O 1
ATOM 1934 N N . LYS A 1 236 ? 17.622 -16.818 -57.674 1.00 59.19 236 LYS A N 1
ATOM 1935 C CA . LYS A 1 236 ? 16.761 -17.667 -58.522 1.00 59.19 236 LYS A CA 1
ATOM 1936 C C . LYS A 1 236 ? 16.323 -16.936 -59.796 1.00 59.19 236 LYS A C 1
ATOM 1938 O O . LYS A 1 236 ? 16.426 -17.518 -60.872 1.00 59.19 236 LYS A O 1
ATOM 1943 N N . THR A 1 237 ? 15.941 -15.661 -59.704 1.00 58.78 237 THR A N 1
ATOM 1944 C CA . THR A 1 237 ? 15.560 -14.849 -60.874 1.00 58.78 237 THR A CA 1
ATOM 1945 C C . THR A 1 237 ? 16.743 -14.644 -61.824 1.00 58.78 237 THR A C 1
ATOM 1947 O O . THR A 1 237 ? 16.602 -14.891 -63.017 1.00 58.78 237 THR A O 1
ATOM 1950 N N . LYS A 1 238 ? 17.944 -14.335 -61.298 1.00 60.28 238 LYS A N 1
ATOM 1951 C CA . LYS A 1 238 ? 19.182 -14.239 -62.102 1.00 60.28 238 LYS A CA 1
ATOM 1952 C C . LYS A 1 238 ? 19.611 -15.566 -62.750 1.00 60.28 238 LYS A C 1
ATOM 1954 O O . LYS A 1 238 ? 20.204 -15.551 -63.824 1.00 60.28 238 LYS A O 1
ATOM 1959 N N . LYS A 1 239 ? 19.343 -16.719 -62.118 1.00 59.72 239 LYS A N 1
ATOM 1960 C CA . LYS A 1 239 ? 19.600 -18.044 -62.720 1.00 59.72 239 LYS A CA 1
ATOM 1961 C C . LYS A 1 239 ? 18.599 -18.381 -63.832 1.00 59.72 239 LYS A C 1
ATOM 1963 O O . LYS A 1 239 ? 19.011 -18.979 -64.821 1.00 59.72 239 LYS A O 1
ATOM 1968 N N . LYS A 1 240 ? 17.322 -17.992 -63.699 1.00 57.62 240 LYS A N 1
ATOM 1969 C CA . LYS A 1 240 ? 16.313 -18.159 -64.762 1.00 57.62 240 LYS A CA 1
ATOM 1970 C C . LYS A 1 240 ? 16.651 -17.313 -65.994 1.00 57.62 240 LYS A C 1
ATOM 1972 O O . LYS A 1 240 ? 16.708 -17.864 -67.087 1.00 57.62 240 LYS A O 1
ATOM 1977 N N . THR A 1 241 ? 16.988 -16.033 -65.824 1.00 58.75 241 THR A N 1
ATOM 1978 C CA . THR A 1 241 ? 17.358 -15.158 -66.953 1.00 58.75 241 THR A CA 1
ATOM 1979 C C . THR A 1 241 ? 18.642 -15.597 -67.664 1.00 58.75 241 THR A C 1
ATOM 1981 O O . THR A 1 241 ? 18.692 -15.561 -68.887 1.00 58.75 241 THR A O 1
ATOM 1984 N N . LYS A 1 242 ? 19.646 -16.120 -66.940 1.00 58.78 242 LYS A N 1
ATOM 1985 C CA . LYS A 1 242 ? 20.850 -16.723 -67.557 1.00 58.78 242 LYS A CA 1
ATOM 1986 C C . LYS A 1 242 ? 20.605 -18.054 -68.289 1.00 58.78 242 LYS A C 1
ATOM 1988 O O . LYS A 1 242 ? 21.414 -18.417 -69.136 1.00 58.78 242 LYS A O 1
ATOM 1993 N N . LYS A 1 243 ? 19.552 -18.811 -67.952 1.00 57.72 243 LYS A N 1
ATOM 1994 C CA . LYS A 1 243 ? 19.176 -20.036 -68.688 1.00 57.72 243 LYS A CA 1
ATOM 1995 C C . LYS A 1 243 ? 18.466 -19.697 -70.004 1.00 57.72 243 LYS A C 1
ATOM 1997 O O . LYS A 1 243 ? 18.783 -20.306 -71.017 1.00 57.72 243 LYS A O 1
ATOM 2002 N N . LEU A 1 244 ? 17.589 -18.691 -69.996 1.00 56.16 244 LEU A N 1
ATOM 2003 C CA . LEU A 1 244 ? 16.890 -18.202 -71.192 1.00 56.16 244 LEU A CA 1
ATOM 2004 C C . LEU A 1 244 ? 17.851 -17.627 -72.247 1.00 56.16 244 LEU A C 1
ATOM 2006 O O . LEU A 1 244 ? 17.695 -17.918 -73.425 1.00 56.16 244 LEU A O 1
ATOM 2010 N N . SER A 1 245 ? 18.909 -16.915 -71.840 1.00 56.00 245 SER A N 1
ATOM 2011 C CA . SER A 1 245 ? 19.904 -16.364 -72.777 1.00 56.00 245 SER A CA 1
ATOM 2012 C C . SER A 1 245 ? 20.917 -17.376 -73.337 1.00 56.00 245 SER A C 1
ATOM 2014 O O . SER A 1 245 ? 21.670 -17.047 -74.250 1.00 56.00 245 SER A O 1
ATOM 2016 N N . ARG A 1 246 ? 20.968 -18.605 -72.800 1.00 56.25 246 ARG A N 1
ATOM 2017 C CA . ARG A 1 246 ? 21.809 -19.699 -73.325 1.00 56.25 246 ARG A CA 1
ATOM 2018 C C . ARG A 1 246 ? 21.057 -20.629 -74.284 1.00 56.25 246 ARG A C 1
ATOM 2020 O O . ARG A 1 246 ? 21.710 -21.305 -75.070 1.00 56.25 246 ARG A O 1
ATOM 2027 N N . GLY A 1 247 ? 19.722 -20.645 -74.247 1.00 51.25 247 GLY A N 1
ATOM 2028 C CA . GLY A 1 247 ? 18.890 -21.420 -75.179 1.00 51.25 247 GLY A CA 1
ATOM 2029 C C . GLY A 1 247 ? 18.832 -20.825 -76.590 1.00 51.25 247 GLY A C 1
ATOM 2030 O O . GLY A 1 247 ? 18.756 -21.563 -77.561 1.00 51.25 247 GLY A O 1
ATOM 2031 N N . THR A 1 248 ? 18.967 -19.505 -76.723 1.00 51.84 248 THR A N 1
ATOM 2032 C CA . THR A 1 248 ? 18.888 -18.779 -78.005 1.00 51.84 248 THR A CA 1
ATOM 2033 C C . THR A 1 248 ? 20.180 -18.767 -78.829 1.00 51.84 248 THR A C 1
ATOM 2035 O O . THR A 1 248 ? 20.185 -18.248 -79.939 1.00 51.84 248 THR A O 1
ATOM 2038 N N . LYS A 1 249 ? 21.282 -19.351 -78.334 1.00 51.56 249 LYS A N 1
ATOM 2039 C CA . LYS A 1 249 ? 22.558 -19.455 -79.075 1.00 51.56 249 LYS A CA 1
ATOM 2040 C C . LYS A 1 249 ? 22.773 -20.796 -79.799 1.00 51.56 249 LYS A C 1
ATOM 2042 O O . LYS A 1 249 ? 23.828 -20.973 -80.392 1.00 51.56 249 LYS A O 1
ATOM 2047 N N . LYS A 1 250 ? 21.813 -21.731 -79.763 1.00 50.59 250 LYS A N 1
ATOM 2048 C CA . LYS A 1 250 ? 21.933 -23.062 -80.403 1.00 50.59 250 LYS A CA 1
ATOM 2049 C C . LYS A 1 250 ? 21.163 -23.236 -81.725 1.00 50.59 250 LYS A C 1
ATOM 2051 O O . LYS A 1 250 ? 21.195 -24.325 -82.276 1.00 50.59 250 LYS A O 1
ATOM 2056 N N . THR A 1 251 ? 20.534 -22.189 -82.258 1.00 48.19 251 THR A N 1
ATOM 2057 C CA . THR A 1 251 ? 19.720 -22.229 -83.497 1.00 48.19 251 THR A CA 1
ATOM 2058 C C . THR A 1 251 ? 20.200 -21.257 -84.582 1.00 48.19 251 THR A C 1
ATOM 2060 O O . THR A 1 251 ? 19.414 -20.758 -85.377 1.00 48.19 251 THR A O 1
ATOM 2063 N N . LYS A 1 252 ? 21.505 -20.970 -84.625 1.00 47.47 252 LYS A N 1
ATOM 2064 C CA . LYS A 1 252 ? 22.152 -20.343 -85.786 1.00 47.47 252 LYS A CA 1
ATOM 2065 C C . LYS A 1 252 ? 23.284 -21.250 -86.255 1.00 47.47 252 LYS A C 1
ATOM 2067 O O . LYS A 1 252 ? 24.427 -21.075 -85.835 1.00 47.47 252 LYS A O 1
ATOM 2072 N N . LYS A 1 253 ? 22.933 -22.262 -87.036 1.00 39.97 253 LYS A N 1
ATOM 2073 C CA . LYS A 1 253 ? 23.839 -22.989 -87.916 1.00 39.97 253 LYS A CA 1
ATOM 2074 C C . LYS A 1 253 ? 23.079 -23.267 -89.199 1.00 39.97 253 LYS A C 1
ATOM 2076 O O . LYS A 1 253 ? 21.872 -23.567 -89.061 1.00 39.97 253 LYS A O 1
#

Sequence (253 aa):
MDGILKRLKEKYTVNIHFKDNPFEMFIRTILSQNTNDTNRDRAYKRLKENFDDLTPENLANADLKKIEDAIKVAGLYRIKSVRIHEISKYIMDNFDGNIVKILNLPFKEARKKLIELKGIGYKTADIMLLFYCDHPTIPIDTHITRVSKRLGFVEQDEKYEKIRESLEKFIETDSSVYKESHLLLIELGRDTCNAIKPKCKICIVESLCPKLIKKRVKKKVKKKVKSKSKKKSKKKTKKKTKKLSRGTKKTKK